Protein 9G59 (pdb70)

Organism: Pseudomonas aeruginosa (strain ATCC 15692 / DSM 22644 / CIP 104116 / JCM 14847 / LMG 12228 / 1C / PRS 101 / PAO1) (NCBI:txid208964)

Foldseek 3Di:
DFAEAEQKAWKAFVQQRDIWIEGEDAPFAAKAAAWPPWDWDDDPRFIKIKTFHQEPPTDPDIGMFTFDVVVFTWGFTWMFGQADIDTGIYTYHHPHVPPTRIYQYDNNCVVNRYDYDHVHHHPSPYGPD/DAFAEAAQKAWKAFVLVGDIFIEGEAALAAAKAAAWPPWDWDDDPNFIKIKTAGQEPPGDRDIDMAGFDAFWDPVSHPDDGGRATWHQTWMFTQADTDTGIYGHHHPHVPPTRIYHYPNNCVVNRYDYDHVDHHPRPHGDD

Sequence (270 aa):
EPNLYGRYEWVSLPELDRTLQAKMDTGAYTSSLSAKDIELFQRDGEEWVRFRLATKEADGSVFEHKLARSERPVIDLQVCLGGAMKTIEVNLTDRSAFNYPFLMGTKGLRKFHVAVDPSERFVADKPTCAEPNLYGRYEWVSLPELDRTLQAKMDTGAYTSSLSAKDIELFQRDGEEWVRFRLATKEADGSVFEHKLARIGKIDEDEDRLSERPVIDLQVCCLGGAMKTIEVNLTDRSAFNYPFLMGTKGLRKFHVAVDPSERFVADKPTCC

Radius of gyration: 20.57 Å; Cα contacts (8 Å, |Δi|>4): 740; chains: 2; bounding box: 36×52×66 Å

Structure (mmCIF, N/CA/C/O backbone):
data_9G59
#
_entry.id   9G59
#
_cell.length_a   71.141
_cell.length_b   71.141
_cell.length_c   146.939
_cell.angle_alpha   90.000
_cell.angle_beta   90.000
_cell.angle_gamma   120.000
#
_symmetry.space_group_name_H-M   'P 32 2 1'
#
loop_
_entity.id
_entity.type
_entity.pdbx_description
1 polymer 'Putative ATP-dependent zinc protease domain-containing protein'
2 water water
#
loop_
_atom_site.group_PDB
_atom_site.id
_atom_site.type_symbol
_atom_site.label_atom_id
_atom_site.label_alt_id
_atom_site.label_comp_id
_atom_site.label_asym_id
_atom_site.label_entity_id
_atom_site.label_seq_id
_atom_site.pdbx_PDB_ins_code
_atom_site.Cartn_x
_atom_site.Cartn_y
_atom_site.Cartn_z
_atom_site.occupancy
_atom_site.B_iso_or_equiv
_atom_site.auth_seq_id
_atom_site.auth_comp_id
_atom_site.auth_asym_id
_atom_site.auth_atom_id
_atom_site.pdbx_PDB_model_num
ATOM 1 N N . GLU A 1 2 ? -8.71908 38.39902 37.88661 1.000 113.09744 69 GLU A N 1
ATOM 2 C CA . GLU A 1 2 ? -8.81288 38.31305 39.34262 1.000 109.49988 69 GLU A CA 1
ATOM 3 C C . GLU A 1 2 ? -7.45528 38.37974 40.07486 1.000 109.43528 69 GLU A C 1
ATOM 4 O O . GLU A 1 2 ? -7.30715 39.18409 40.99386 1.000 111.78525 69 GLU A O 1
ATOM 10 N N . PRO A 1 3 ? -6.46993 37.56383 39.69518 1.000 96.76799 70 PRO A N 1
ATOM 11 C CA . PRO A 1 3 ? -5.18517 37.60398 40.40077 1.000 92.67305 70 PRO A CA 1
ATOM 12 C C . PRO A 1 3 ? -4.31343 38.76445 39.94072 1.000 88.95655 70 PRO A C 1
ATOM 13 O O . PRO A 1 3 ? -4.44979 39.28785 38.83433 1.000 95.42511 70 PRO A O 1
ATOM 17 N N . ASN A 1 4 ? -3.39908 39.16143 40.82317 1.000 91.38484 71 ASN A N 1
ATOM 18 C CA . ASN A 1 4 ? -2.42468 40.19581 40.49613 1.000 84.91483 71 ASN A CA 1
ATOM 19 C C . ASN A 1 4 ? -1.29394 39.57706 39.68152 1.000 80.21571 71 ASN A C 1
ATOM 20 O O . ASN A 1 4 ? -0.56602 38.71216 40.17756 1.000 85.62720 71 ASN A O 1
ATOM 25 N N . LEU A 1 5 ? -1.15552 40.00590 38.43085 1.000 87.21217 72 LEU A N 1
ATOM 26 C CA . LEU A 1 5 ? -0.16242 39.44405 37.52221 1.000 90.89039 72 LEU A CA 1
ATOM 27 C C . LEU A 1 5 ? 1.17355 40.13798 37.76067 1.000 86.86961 72 LEU A C 1
ATOM 28 O O . LEU A 1 5 ? 1.37539 41.27667 37.32715 1.000 85.05256 72 LEU A O 1
ATOM 33 N N . TYR A 1 6 ? 2.08767 39.45536 38.44072 1.000 77.94097 73 TYR A N 1
ATOM 34 C CA . TYR A 1 6 ? 3.40122 40.00587 38.74120 1.000 82.68338 73 TYR A CA 1
ATOM 35 C C . TYR A 1 6 ? 4.48638 39.23150 38.00366 1.000 84.08300 73 TYR A C 1
ATOM 36 O O . TYR A 1 6 ? 4.23262 38.21761 37.34773 1.000 84.84952 73 TYR A O 1
ATOM 45 N N . GLY A 1 7 ? 5.71502 39.73175 38.12590 1.000 82.22016 74 GLY A N 1
ATOM 46 C CA . GLY A 1 7 ? 6.84727 39.19193 37.40622 1.000 75.29538 74 GLY A CA 1
ATOM 47 C C . GLY A 1 7 ? 7.59189 38.13250 38.19389 1.000 75.42281 74 GLY A C 1
ATOM 48 O O . GLY A 1 7 ? 7.17766 37.69627 39.26956 1.000 73.79901 74 GLY A O 1
ATOM 49 N N . ARG A 1 8 ? 8.72596 37.71270 37.63227 1.000 74.03794 75 ARG A N 1
ATOM 50 C CA . ARG A 1 8 ? 9.50241 36.66369 38.27847 1.000 76.27232 75 ARG A CA 1
ATOM 51 C C . ARG A 1 8 ? 10.22207 37.18139 39.51620 1.000 72.63862 75 ARG A C 1
ATOM 52 O O . ARG A 1 8 ? 10.54431 36.39746 40.41548 1.000 73.05307 75 ARG A O 1
ATOM 60 N N . TYR A 1 9 ? 10.47885 38.48517 39.58255 1.000 76.26095 76 TYR A N 1
ATOM 61 C CA . TYR A 1 9 ? 11.11176 39.11018 40.73398 1.000 74.10690 76 TYR A CA 1
ATOM 62 C C . TYR A 1 9 ? 10.35314 40.37766 41.09551 1.000 77.15727 76 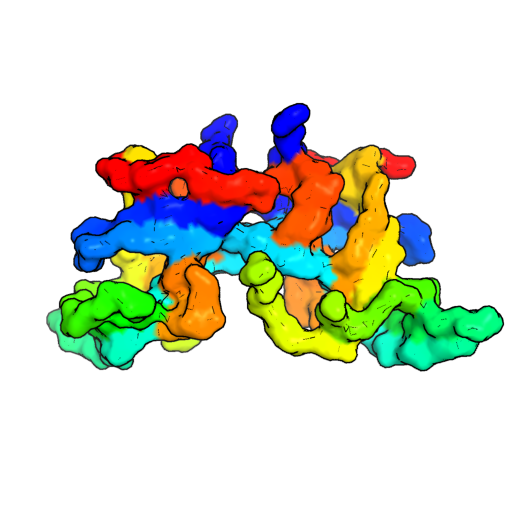TYR A C 1
ATOM 63 O O . TYR A 1 9 ? 9.98574 41.16120 40.21531 1.000 81.57837 76 TYR A O 1
ATOM 72 N N . GLU A 1 10 ? 10.12798 40.58118 42.39207 1.000 73.36891 77 GLU A N 1
ATOM 73 C CA . GLU A 1 10 ? 9.38826 41.74477 42.86560 1.000 78.52067 77 GLU A CA 1
ATOM 74 C C . GLU A 1 10 ? 10.02136 42.28861 44.13734 1.000 74.18069 77 GLU A C 1
ATOM 75 O O . GLU A 1 10 ? 10.67552 41.56722 44.88994 1.000 69.54040 77 GLU A O 1
ATOM 81 N N . TRP A 1 11 ? 9.80490 43.57664 44.37997 1.000 68.06956 78 TRP A N 1
ATOM 82 C CA . TRP A 1 11 ? 10.24227 44.18467 45.62627 1.000 73.74244 78 TRP A CA 1
ATOM 83 C C . TRP A 1 11 ? 9.27575 43.83714 46.74970 1.000 75.70328 78 TRP A C 1
ATOM 84 O O . TRP A 1 11 ? 8.05580 43.83969 46.56305 1.000 75.39669 78 TRP A O 1
ATOM 95 N N . VAL A 1 12 ? 9.82793 43.53139 47.92079 1.000 69.90870 79 VAL A N 1
ATOM 96 C CA . VAL A 1 12 ? 9.03729 43.33368 49.12596 1.000 66.74050 79 VAL A C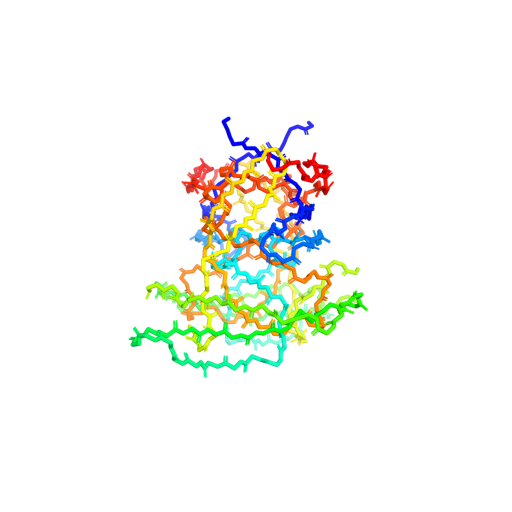A 1
ATOM 97 C C . VAL A 1 12 ? 9.59859 44.22323 50.22515 1.000 79.54101 79 VAL A C 1
ATOM 98 O O . VAL A 1 12 ? 10.78727 44.56131 50.23353 1.000 72.21901 79 VAL A O 1
ATOM 102 N N . SER A 1 13 ? 8.72612 44.61969 51.14792 1.000 68.91123 80 SER A N 1
ATOM 103 C CA . SER A 1 13 ? 9.11779 45.35143 52.34197 1.000 71.67644 80 SER A CA 1
ATOM 104 C C . SER A 1 13 ? 8.77294 44.52204 53.56835 1.000 74.88687 80 SER A C 1
ATOM 105 O O . SER A 1 13 ? 7.77151 43.79921 53.57976 1.000 74.41636 80 SER A O 1
ATOM 108 N N . LEU A 1 14 ? 9.61131 44.62679 54.59875 1.000 64.34600 81 LEU A N 1
ATOM 109 C CA . LEU A 1 14 ? 9.43288 43.90145 55.85401 1.000 68.85129 81 LEU A CA 1
ATOM 110 C C . LEU A 1 14 ? 9.37658 44.93029 56.97334 1.000 70.77794 81 LEU A C 1
ATOM 111 O O . LEU A 1 14 ? 10.42185 45.37013 57.47885 1.000 74.72854 81 LEU A O 1
ATOM 116 N N . PRO A 1 15 ? 8.17915 45.35334 57.38387 1.000 78.45334 82 PRO A N 1
ATOM 117 C CA . PRO A 1 15 ? 8.09134 46.41707 58.39754 1.000 70.67676 82 PRO A CA 1
ATOM 118 C C . PRO A 1 15 ? 8.65194 46.01694 59.74953 1.000 74.48541 82 PRO A C 1
ATOM 119 O O . PRO A 1 15 ? 9.06763 46.89381 60.51675 1.000 78.22657 82 PRO A O 1
ATOM 123 N N . GLU A 1 16 ? 8.68090 44.72117 60.06925 1.000 75.49388 83 GLU A N 1
ATOM 124 C CA . GLU A 1 16 ? 9.28835 44.28390 61.32084 1.000 71.03183 83 GLU A CA 1
ATOM 125 C C . GLU A 1 16 ? 10.80958 44.27769 61.25072 1.000 67.76039 83 GLU A C 1
ATOM 126 O O . GLU A 1 16 ? 11.46765 44.16596 62.29145 1.000 68.48372 83 GLU A O 1
ATOM 132 N N . LEU A 1 17 ? 11.38220 44.38196 60.05274 1.000 62.19450 84 LEU A N 1
ATOM 133 C CA . LEU A 1 17 ? 12.82673 44.40584 59.88591 1.000 70.61270 84 LEU A CA 1
ATOM 134 C C . LEU A 1 17 ? 13.33898 45.72022 59.32037 1.000 71.26577 84 LEU A C 1
ATOM 135 O O . LEU A 1 17 ? 14.55822 45.92843 59.29770 1.000 65.87852 84 LEU A O 1
ATOM 140 N N . ASP A 1 18 ? 12.44506 46.60689 58.87632 1.000 67.42399 85 ASP A N 1
ATOM 141 C CA . ASP A 1 18 ? 12.81821 47.88937 58.28072 1.000 65.75235 85 ASP A CA 1
ATOM 142 C C . ASP A 1 18 ? 13.75149 47.68242 57.08925 1.000 70.43712 85 ASP A C 1
ATOM 143 O O . ASP A 1 18 ? 14.80704 48.30893 56.97753 1.000 76.31533 85 ASP A O 1
ATOM 148 N N . ARG A 1 19 ? 13.34918 46.78717 56.18876 1.000 65.68485 86 ARG A N 1
ATOM 149 C CA . ARG A 1 19 ? 14.17092 46.42487 55.04541 1.000 67.43933 86 ARG A CA 1
ATOM 150 C C . ARG A 1 19 ? 13.31194 46.24306 53.80620 1.000 67.60431 86 ARG A C 1
ATOM 151 O O . ARG A 1 19 ? 12.22945 45.65135 53.86336 1.000 66.42181 86 ARG A O 1
ATOM 159 N N . THR A 1 20 ? 13.81532 46.74293 52.68456 1.000 66.87877 87 THR A N 1
ATOM 160 C CA . THR A 1 20 ? 13.23838 46.49265 51.37307 1.000 69.01437 87 THR A CA 1
ATOM 161 C C . THR A 1 20 ? 14.19342 45.58374 50.61314 1.000 73.78007 87 THR A C 1
ATOM 162 O O . THR A 1 20 ? 15.36985 45.92127 50.44083 1.000 77.45732 87 THR A O 1
ATOM 166 N N . LEU A 1 21 ? 13.69313 44.43081 50.17614 1.000 70.25268 88 LEU A N 1
ATOM 167 C CA . LEU A 1 21 ? 14.51645 43.42956 49.51744 1.000 70.73812 88 LEU A CA 1
ATOM 168 C C . LEU A 1 21 ? 13.89419 43.03138 48.18904 1.000 70.96100 88 LEU A C 1
ATOM 169 O O . LEU A 1 21 ? 12.72912 43.32460 47.90635 1.000 74.44248 88 LEU A O 1
ATOM 174 N N . GLN A 1 22 ? 14.69955 42.35948 47.37086 1.000 66.78851 89 GLN A N 1
ATOM 175 C CA . GLN A 1 22 ? 14.22206 41.74875 46.14143 1.000 70.16976 89 GLN A CA 1
ATOM 176 C C . GLN A 1 22 ? 13.85657 40.29900 46.41663 1.000 68.85270 89 GLN A C 1
ATOM 177 O O . GLN A 1 22 ? 14.57374 39.58968 47.12824 1.000 63.82666 89 GLN A O 1
ATOM 183 N N . ALA A 1 23 ? 12.73994 39.85970 45.84571 1.000 69.88312 90 ALA A N 1
ATOM 184 C CA . ALA A 1 23 ? 12.20954 38.53012 46.08834 1.000 72.73490 90 ALA A CA 1
ATOM 185 C C . ALA A 1 23 ? 11.98480 37.82859 44.76021 1.000 69.43115 90 ALA A C 1
ATOM 186 O O . ALA A 1 23 ? 11.57567 38.45489 43.77692 1.000 68.18943 90 ALA A O 1
ATOM 188 N N . LYS A 1 24 ? 12.26741 36.53005 44.73867 1.000 67.22028 91 LYS A N 1
ATOM 189 C CA . LYS A 1 24 ? 12.00749 35.69416 43.57644 1.000 72.09619 91 LYS A CA 1
ATOM 190 C C . LYS A 1 24 ? 10.66645 34.99830 43.76897 1.000 64.72470 91 LYS A C 1
ATOM 191 O O . LYS A 1 24 ? 10.44524 34.34212 44.79124 1.000 66.02193 91 LYS A O 1
ATOM 197 N N . MET A 1 25 ? 9.77157 35.15187 42.79632 1.000 71.80297 92 MET A N 1
ATOM 198 C CA . MET A 1 25 ? 8.43623 34.56963 42.88109 1.000 71.68717 92 MET A CA 1
ATOM 199 C C . MET A 1 25 ? 8.50880 33.13313 42.38172 1.000 74.95602 92 MET A C 1
ATOM 200 O O . MET A 1 25 ? 8.64927 32.89301 41.17826 1.000 71.93216 92 MET A O 1
ATOM 205 N N . ASP A 1 26 ? 8.40917 32.17845 43.30515 1.000 68.87120 93 ASP A N 1
ATOM 206 C CA . ASP A 1 26 ? 8.75895 30.78307 43.05320 1.000 64.03955 93 ASP A CA 1
ATOM 207 C C . ASP A 1 26 ? 7.52011 29.91162 43.24016 1.000 65.47107 93 ASP A C 1
ATOM 208 O O . ASP A 1 26 ? 7.19957 29.50909 44.36196 1.000 67.46203 93 ASP A O 1
ATOM 213 N N . THR A 1 27 ? 6.83992 29.59472 42.13515 1.000 60.71045 94 THR A N 1
ATOM 214 C CA . THR A 1 27 ? 5.70655 28.67893 42.19940 1.000 65.25178 94 THR A CA 1
ATOM 215 C C . THR A 1 27 ? 6.11543 27.24309 42.50464 1.000 68.15553 94 THR A C 1
ATOM 216 O O . THR A 1 27 ? 5.24368 26.42563 42.81744 1.000 73.55817 94 THR A O 1
ATOM 220 N N . GLY A 1 28 ? 7.40331 26.91460 42.42295 1.000 68.38979 95 GLY A N 1
ATOM 221 C CA . GLY A 1 28 ? 7.85188 25.56239 42.69113 1.000 63.60363 95 GLY A CA 1
ATOM 222 C C . GLY A 1 28 ? 8.00854 25.28864 44.17068 1.000 66.18012 95 GLY A C 1
ATOM 223 O O . GLY A 1 28 ? 7.74537 24.17919 44.64383 1.000 67.52035 95 GLY A O 1
ATOM 224 N N . ALA A 1 29 ? 8.44610 26.30297 44.90834 1.000 70.56445 96 ALA A N 1
ATOM 225 C CA . ALA A 1 29 ? 8.52196 26.23079 46.35539 1.000 59.99191 96 ALA A CA 1
ATOM 226 C C . ALA A 1 29 ? 7.13669 26.40441 46.97033 1.000 67.29828 96 ALA A C 1
ATOM 227 O O . ALA A 1 29 ? 6.23122 26.99755 46.37682 1.000 68.44862 96 ALA A O 1
ATOM 229 N N . TYR A 1 30 ? 6.97966 25.87628 48.18335 1.000 69.53905 97 TYR A N 1
ATOM 230 C CA . TYR A 1 30 ? 5.73639 26.00886 48.93457 1.000 66.75088 97 TYR A CA 1
ATOM 231 C C . TYR A 1 30 ? 5.85821 27.06190 50.03182 1.000 72.27342 97 TYR A C 1
ATOM 232 O O . TYR A 1 30 ? 5.10733 28.04157 50.04973 1.000 75.57715 97 TYR A O 1
ATOM 241 N N . THR A 1 31 ? 6.79636 26.87759 50.95218 1.000 73.93735 98 THR A N 1
ATOM 242 C CA . THR A 1 31 ? 7.02746 27.86987 51.98762 1.000 70.71879 98 THR A CA 1
ATOM 243 C C . THR A 1 31 ? 7.91513 28.97986 51.44411 1.000 64.64055 98 THR A C 1
ATOM 244 O O . THR A 1 31 ? 8.63704 28.80169 50.45968 1.000 70.57345 98 THR A O 1
ATOM 248 N N . SER A 1 32 ? 7.84157 30.14003 52.07845 1.000 65.46329 99 SER A N 1
ATOM 249 C CA . SER A 1 32 ? 8.73065 31.22819 51.71676 1.000 61.65526 99 SER A CA 1
ATOM 250 C C . SER A 1 32 ? 9.98330 31.18021 52.58590 1.000 64.61346 99 SER A C 1
ATOM 251 O O . SER A 1 32 ? 10.05021 30.45786 53.58406 1.000 62.58413 99 SER A O 1
ATOM 254 N N . SER A 1 33 ? 10.98942 31.95957 52.19782 1.000 57.44637 100 SER A N 1
ATOM 255 C CA . SER A 1 33 ? 12.26977 31.88956 52.88515 1.000 68.99241 100 SER A CA 1
ATOM 256 C C . SER A 1 33 ? 12.93433 33.25721 52.93763 1.000 56.47317 100 SER A C 1
ATOM 257 O O . SER A 1 33 ? 12.81419 34.06294 52.01259 1.000 65.24730 100 SER A O 1
ATOM 260 N N . LEU A 1 34 ? 13.65116 33.49862 54.03601 1.000 65.37101 101 LEU A N 1
ATOM 261 C CA . LEU A 1 34 ? 14.37926 34.74148 54.26129 1.000 62.00456 101 LEU A CA 1
ATOM 262 C C . LEU A 1 34 ? 15.83583 34.43089 54.58021 1.000 67.31378 101 LEU A C 1
ATOM 263 O O . LEU A 1 34 ? 16.13068 33.53815 55.39020 1.000 62.63617 101 LEU A O 1
ATOM 268 N N . SER A 1 35 ? 16.73567 35.17806 53.93877 1.000 59.52691 102 SER A N 1
ATOM 269 C CA . SER A 1 35 ? 18.17286 35.03922 54.14499 1.000 58.10303 102 SER A CA 1
ATOM 270 C C . SER A 1 35 ? 18.52478 35.49022 55.55578 1.000 66.51674 102 SER A C 1
ATOM 271 O O . SER A 1 35 ? 18.35924 36.66630 55.89923 1.000 65.37749 102 SER A O 1
ATOM 274 N N . ALA A 1 36 ? 19.00857 34.55845 56.37619 1.000 58.52948 103 ALA A N 1
ATOM 275 C CA . ALA A 1 36 ? 19.29862 34.83991 57.77212 1.000 60.25180 103 ALA A CA 1
ATOM 276 C C . ALA A 1 36 ? 20.56259 34.10805 58.19855 1.000 58.20004 103 ALA A C 1
ATOM 277 O O . ALA A 1 36 ? 20.90151 33.04920 57.66344 1.000 63.84060 103 ALA A O 1
ATOM 279 N N . LYS A 1 37 ? 21.25710 34.69644 59.17042 1.000 57.82461 104 LYS A N 1
ATOM 280 C CA . LYS A 1 37 ? 22.43969 34.11096 59.78372 1.000 63.22074 104 LYS A CA 1
ATOM 281 C C . LYS A 1 37 ? 22.36309 34.36228 61.28326 1.000 60.43111 104 LYS A C 1
ATOM 282 O O . LYS A 1 37 ? 21.46264 35.05305 61.76920 1.000 61.95686 104 LYS A O 1
ATOM 288 N N . ASP A 1 38 ? 23.32197 33.79754 62.02136 1.000 57.64319 105 ASP A N 1
ATOM 289 C CA . ASP A 1 38 ? 23.35803 33.92433 63.48217 1.000 53.30169 105 ASP A CA 1
ATOM 290 C C . ASP A 1 38 ? 22.03123 33.49111 64.10333 1.000 58.11640 105 ASP A C 1
ATOM 291 O O . ASP A 1 38 ? 21.54274 34.08739 65.06588 1.000 61.49739 105 ASP A O 1
ATOM 296 N N . ILE A 1 39 ? 21.44140 32.43937 63.53786 1.000 59.60463 106 ILE A N 1
ATOM 297 C CA . ILE A 1 39 ? 20.13574 31.95930 63.97515 1.000 58.53666 106 ILE A CA 1
ATOM 298 C C . ILE A 1 39 ? 20.28558 31.26217 65.31900 1.000 62.74827 106 ILE A C 1
ATOM 299 O O . ILE A 1 39 ? 21.06133 30.30853 65.45596 1.000 57.85995 106 ILE A O 1
ATOM 304 N N . GLU A 1 40 ? 19.53439 31.72934 66.31590 1.000 60.95735 107 GLU A N 1
ATOM 305 C CA . GLU A 1 40 ? 19.58857 31.15850 67.65770 1.000 56.80901 107 GLU A CA 1
ATOM 306 C C . GLU A 1 40 ? 18.17431 30.99716 68.19445 1.000 64.34925 107 GLU A C 1
ATOM 307 O O . GLU A 1 40 ? 17.43122 31.97962 68.30468 1.000 67.82959 107 GLU A O 1
ATOM 313 N N . LEU A 1 41 ? 17.80591 29.76122 68.52286 1.000 67.49045 108 LEU A N 1
ATOM 314 C CA . LEU A 1 41 ? 16.52375 29.48806 69.15558 1.000 59.97331 108 LEU A CA 1
ATOM 315 C C . LEU A 1 41 ? 16.63661 29.69619 70.65759 1.000 66.58485 108 LEU A C 1
ATOM 316 O O . LEU A 1 41 ? 17.60047 29.25356 71.28745 1.000 69.60222 108 LEU A O 1
ATOM 321 N N . PHE A 1 42 ? 15.64939 30.37586 71.23493 1.000 65.21396 109 PHE A N 1
ATOM 322 C CA . PHE A 1 42 ? 15.63327 30.60364 72.67061 1.000 62.67152 109 PHE A CA 1
ATOM 323 C C . PHE A 1 42 ? 14.19272 30.53857 73.15929 1.000 71.95907 109 PHE A C 1
ATOM 324 O O . PHE A 1 42 ? 13.25283 30.39499 72.37461 1.000 72.11392 109 PHE A O 1
ATOM 332 N N . GLN A 1 43 ? 14.01606 30.62563 74.47055 1.000 69.63597 110 GLN A N 1
ATOM 333 C CA . GLN A 1 43 ? 12.69308 30.53845 75.06323 1.000 77.40779 110 GLN A CA 1
ATOM 334 C C . GLN A 1 43 ? 12.40071 31.79628 75.86330 1.000 73.57646 110 GLN A C 1
ATOM 335 O O . GLN A 1 43 ? 13.28883 32.35527 76.51454 1.000 69.43513 110 GLN A O 1
ATOM 341 N N . ARG A 1 44 ? 11.14827 32.23871 75.79533 1.000 68.46945 111 ARG A N 1
ATOM 342 C CA . ARG A 1 44 ? 10.69151 33.42053 76.51628 1.000 76.73101 111 ARG A CA 1
ATOM 343 C C . ARG A 1 44 ? 9.26877 33.17505 76.98412 1.000 72.91992 111 ARG A C 1
ATOM 344 O O . ARG A 1 44 ? 8.39751 32.86499 76.16662 1.000 79.41798 111 ARG A O 1
ATOM 352 N N . ASP A 1 45 ? 9.04149 33.31712 78.29225 1.000 87.64311 112 ASP A N 1
ATOM 353 C CA . ASP A 1 45 ? 7.71834 33.13817 78.89438 1.000 83.83424 112 ASP A CA 1
ATOM 354 C C . ASP A 1 45 ? 7.09049 31.81397 78.46650 1.000 84.50564 112 ASP A C 1
ATOM 355 O O . ASP A 1 45 ? 5.90511 31.74008 78.13717 1.000 90.85790 112 ASP A O 1
ATOM 360 N N . GLY A 1 46 ? 7.90317 30.75836 78.45628 1.000 85.65626 113 GLY A N 1
ATOM 361 C CA . GLY A 1 46 ? 7.42719 29.43604 78.10331 1.000 73.33629 113 GLY A CA 1
ATOM 362 C C . GLY A 1 46 ? 7.14258 29.21051 76.63595 1.000 84.83442 113 GLY A C 1
ATOM 363 O O 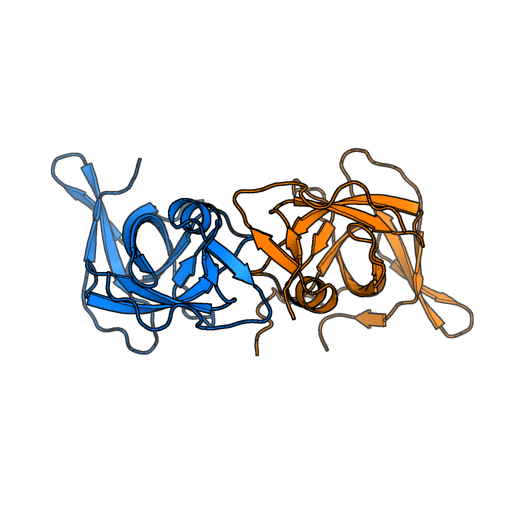. GLY A 1 46 ? 6.56640 28.17660 76.28700 1.000 94.29947 113 GLY A O 1
ATOM 364 N N . GLU A 1 47 ? 7.52847 30.13541 75.76180 1.000 84.11081 114 GLU A N 1
ATOM 365 C CA . GLU A 1 47 ? 7.28017 30.01647 74.33368 1.000 80.10849 114 GLU A CA 1
ATOM 366 C C . GLU A 1 47 ? 8.60027 29.96851 73.57721 1.000 78.70134 114 GLU A C 1
ATOM 367 O O . GLU A 1 47 ? 9.62955 30.46303 74.04990 1.000 78.87098 114 GLU A O 1
ATOM 373 N N . GLU A 1 48 ? 8.55523 29.36970 72.39246 1.000 74.03147 115 GLU A N 1
ATOM 374 C CA . GLU A 1 48 ? 9.73104 29.21522 71.54987 1.000 74.23595 115 GLU A CA 1
ATOM 375 C C . GLU A 1 48 ? 9.87421 30.43345 70.64807 1.000 75.47256 115 GLU A C 1
ATOM 376 O O . GLU A 1 48 ? 8.97826 30.73161 69.85116 1.000 73.97521 115 GLU A O 1
ATOM 382 N N . TRP A 1 49 ? 10.99603 31.13217 70.77680 1.000 75.76779 116 TRP A N 1
ATOM 383 C CA . TRP A 1 49 ? 11.35669 32.26413 69.94607 1.000 67.67311 116 TRP A CA 1
ATOM 384 C C . TRP A 1 49 ? 12.65088 31.94790 69.20933 1.000 70.15959 116 TRP A C 1
ATOM 385 O O . TRP A 1 49 ? 13.35794 30.98499 69.52192 1.000 71.95638 116 TRP A O 1
ATOM 396 N N . VAL A 1 50 ? 12.97074 32.79584 68.23960 1.000 66.21812 117 VAL A N 1
ATOM 397 C CA . VAL A 1 50 ? 14.23116 32.72574 67.51615 1.000 66.57152 117 VAL A CA 1
ATOM 398 C C . VAL A 1 50 ? 14.71694 34.14724 67.27999 1.000 67.28615 117 VAL A C 1
ATOM 399 O O . VAL A 1 50 ? 13.91694 35.05790 67.03663 1.000 70.20385 117 VAL A O 1
ATOM 403 N N . ARG A 1 51 ? 16.02746 34.34411 67.37546 1.000 64.50233 118 ARG A N 1
ATOM 404 C CA . ARG A 1 51 ? 16.64303 35.60724 67.00701 1.000 60.16864 118 ARG A CA 1
ATOM 405 C C . ARG A 1 51 ? 17.62765 35.37466 65.87190 1.000 58.96542 118 ARG A C 1
ATOM 406 O O . ARG A 1 51 ? 18.20140 34.28642 65.73114 1.000 65.15611 118 ARG A O 1
ATOM 414 N N . PHE A 1 52 ? 17.80516 36.40714 65.05312 1.000 62.50943 119 PHE A N 1
ATOM 415 C CA . PHE A 1 52 ? 18.62473 36.25850 63.85985 1.000 59.44063 119 PHE A CA 1
ATOM 416 C C . PHE A 1 52 ? 18.99807 37.62531 63.30907 1.000 55.12454 119 PHE A C 1
ATOM 417 O O . PHE A 1 52 ? 18.38822 38.64326 63.64349 1.000 66.58389 119 PHE A O 1
ATOM 425 N N . ARG A 1 53 ? 20.01576 37.62290 62.45520 1.000 59.74815 120 ARG A N 1
ATOM 426 C CA . ARG A 1 53 ? 20.40293 38.76037 61.63632 1.000 60.39042 120 ARG A CA 1
ATOM 427 C C . ARG A 1 53 ? 20.10632 38.44901 60.17586 1.000 62.94683 120 ARG A C 1
ATOM 428 O O . ARG A 1 53 ? 19.92013 37.29325 59.78782 1.000 64.32282 120 ARG A O 1
ATOM 436 N N . LEU A 1 54 ? 20.07172 39.49666 59.35990 1.000 65.24643 121 LEU A N 1
ATOM 437 C CA . LEU A 1 54 ? 19.89646 39.32235 57.92615 1.000 66.00618 121 LEU A CA 1
ATOM 438 C C . LEU A 1 54 ? 21.21844 38.95735 57.26789 1.000 69.46069 121 LEU A C 1
ATOM 439 O O . LEU A 1 54 ? 22.27976 39.45642 57.65092 1.000 67.08529 121 LEU A O 1
ATOM 444 N N . ALA A 1 55 ? 21.14857 38.08152 56.27161 1.000 68.46348 122 ALA A N 1
ATOM 445 C CA . ALA A 1 55 ? 22.32060 37.66543 55.51206 1.000 69.69886 122 ALA A CA 1
ATOM 446 C C . ALA A 1 55 ? 22.19806 38.18511 54.08277 1.000 66.30709 122 ALA A C 1
ATOM 447 O O . ALA A 1 55 ? 21.95009 37.43401 53.13906 1.000 72.87120 122 ALA A O 1
ATOM 449 N N . THR A 1 56 ? 22.36368 39.49591 53.93381 1.000 72.40903 123 THR A N 1
ATOM 450 C CA . THR A 1 56 ? 22.34891 40.15625 52.63811 1.000 78.43264 123 THR A CA 1
ATOM 451 C C . THR A 1 56 ? 23.66661 40.88982 52.42256 1.000 84.89277 123 THR A C 1
ATOM 452 O O . THR A 1 56 ? 24.48270 41.03722 53.33612 1.000 77.62440 123 THR A O 1
ATOM 456 N N . LYS A 1 57 ? 23.86458 41.35484 51.18648 1.000 89.74356 124 LYS A N 1
ATOM 457 C CA . LYS A 1 57 ? 25.09966 42.05242 50.84561 1.000 91.00395 124 LYS A CA 1
ATOM 458 C C . LYS A 1 57 ? 25.20402 43.39906 51.55149 1.000 101.29108 124 LYS A C 1
ATOM 459 O O . LYS A 1 57 ? 26.31078 43.83812 51.88171 1.000 106.15156 124 LYS A O 1
ATOM 461 N N . GLU A 1 58 ? 24.07634 44.06708 51.79237 1.000 108.77093 125 GLU A N 1
ATOM 462 C CA . GLU A 1 58 ? 24.06112 45.36425 52.45652 1.000 108.41899 125 GLU A CA 1
ATOM 463 C C . GLU A 1 58 ? 23.50675 45.26889 53.87529 1.000 112.01062 125 GLU A C 1
ATOM 464 O O . GLU A 1 58 ? 22.98796 46.25009 54.41302 1.000 118.83439 125 GLU A O 1
ATOM 470 N N . ALA A 1 59 ? 23.62261 44.09772 54.49655 1.000 106.94240 126 ALA A N 1
ATOM 471 C CA . ALA A 1 59 ? 23.04893 43.88904 55.81591 1.000 107.30168 126 ALA A CA 1
ATOM 472 C C . ALA A 1 59 ? 23.84784 44.63755 56.88135 1.000 104.24211 126 ALA A C 1
ATOM 473 O O . ALA A 1 59 ? 24.95172 45.13852 56.64616 1.000 103.04783 126 ALA A O 1
ATOM 475 N N . ASP A 1 60 ? 23.26349 44.71213 58.07401 1.000 92.42985 127 ASP A N 1
ATOM 476 C CA . ASP A 1 60 ? 23.95274 45.27986 59.22323 1.000 92.44929 127 ASP A CA 1
ATOM 477 C C . ASP A 1 60 ? 23.87540 44.30023 60.38519 1.000 78.71106 127 ASP A C 1
ATOM 478 O O . ASP A 1 60 ? 23.45477 43.15245 60.20662 1.000 72.54985 127 ASP A O 1
ATOM 483 N N . GLY A 1 61 ? 24.27217 44.74062 61.57386 1.000 69.74615 128 GLY A N 1
ATOM 484 C CA . GLY A 1 61 ? 24.28240 43.86541 62.72580 1.000 68.03226 128 GLY A CA 1
ATOM 485 C C . GLY A 1 61 ? 22.98366 43.85196 63.50119 1.000 73.71015 128 GLY A C 1
ATOM 486 O O . GLY A 1 61 ? 22.96016 43.40957 64.65142 1.000 76.97128 128 GLY A O 1
ATOM 487 N N . SER A 1 62 ? 21.89819 44.32992 62.89756 1.000 65.71819 129 SER A N 1
ATOM 488 C CA . SER A 1 62 ? 20.62786 44.38364 63.60668 1.000 65.11742 129 SER A CA 1
ATOM 489 C C . SER A 1 62 ? 20.10885 42.97761 63.87570 1.000 63.15913 129 SER A C 1
ATOM 490 O O . SER A 1 62 ? 20.15304 42.10969 62.99970 1.000 64.31186 129 SER A O 1
ATOM 493 N N . VAL A 1 63 ? 19.63449 42.75364 65.10048 1.000 58.96019 130 VAL A N 1
ATOM 494 C CA . VAL A 1 63 ? 19.10319 41.46793 65.53784 1.000 57.17002 130 VAL A CA 1
ATOM 495 C C . VAL A 1 63 ? 17.59458 41.59726 65.66072 1.000 66.29265 130 VAL A C 1
ATOM 496 O O . VAL A 1 63 ? 17.09117 42.57252 66.23260 1.000 61.29709 130 VAL A O 1
ATOM 500 N N . PHE A 1 64 ? 16.87818 40.61143 65.13652 1.000 64.88220 131 PHE A N 1
ATOM 501 C CA . PHE A 1 64 ? 15.42846 40.56960 65.19993 1.000 55.61386 131 PHE A CA 1
ATOM 502 C C . PHE A 1 64 ? 15.00392 39.31351 65.94411 1.000 61.44783 131 PHE A C 1
ATOM 503 O O . PHE A 1 64 ? 15.65919 38.26731 65.84362 1.000 63.23177 131 PHE A O 1
ATOM 511 N N . GLU A 1 65 ? 13.91509 39.42951 66.70103 1.000 60.57392 132 GLU A N 1
ATOM 512 C CA . GLU A 1 65 ? 13.38960 38.34411 67.51703 1.000 63.59070 132 GLU A CA 1
ATOM 513 C C . GLU A 1 65 ? 11.93951 38.09013 67.13702 1.000 70.14214 132 GLU A C 1
ATOM 514 O O . GLU A 1 65 ? 11.14262 39.03106 67.04346 1.000 70.46497 132 GLU A O 1
ATOM 520 N N . HIS A 1 66 ? 11.60018 36.82163 66.92143 1.000 65.79070 133 HIS A N 1
ATOM 521 C CA . HIS A 1 66 ? 10.25642 36.44594 66.50729 1.000 67.16113 133 HIS A CA 1
ATOM 522 C C . HIS A 1 66 ? 9.87504 35.12211 67.14406 1.000 69.74299 133 HIS A C 1
ATOM 523 O O . HIS A 1 66 ? 10.68562 34.19389 67.19404 1.000 72.64896 133 HIS A O 1
ATOM 530 N N . LYS A 1 67 ? 8.63854 35.04048 67.62457 1.000 64.60592 134 LYS A N 1
ATOM 531 C CA . LYS A 1 67 ? 8.11678 33.77594 68.11829 1.000 69.67400 134 LYS A CA 1
ATOM 532 C C . LYS A 1 67 ? 7.99113 32.78327 66.97090 1.000 60.11639 134 LYS A C 1
ATOM 533 O O . LYS A 1 67 ? 7.65008 33.15251 65.84365 1.000 73.77676 134 LYS A O 1
ATOM 535 N N . LEU A 1 68 ? 8.28431 31.51875 67.25638 1.000 67.28723 135 LEU A N 1
ATOM 536 C CA . LEU A 1 68 ? 8.12107 30.48031 66.24857 1.000 69.43213 135 LEU A CA 1
ATOM 537 C C . LEU A 1 68 ? 6.64546 30.26991 65.94111 1.000 71.21161 135 LEU A C 1
ATOM 538 O O . LEU A 1 68 ? 5.79941 30.27960 66.83936 1.000 73.69309 135 LEU A O 1
ATOM 543 N N . ALA A 1 69 ? 6.34124 30.08149 64.66084 1.000 76.67982 136 ALA A N 1
ATOM 544 C CA . ALA A 1 69 ? 4.98017 29.79311 64.24081 1.000 77.22745 136 ALA A CA 1
ATOM 545 C C . ALA A 1 69 ? 4.60644 28.35060 64.57862 1.000 87.41655 136 ALA A C 1
ATOM 546 O O . ALA A 1 69 ? 5.46420 27.48349 64.76909 1.000 89.35478 136 ALA A O 1
ATOM 548 N N . ARG A 1 70 ? 3.30165 28.10090 64.64594 1.000 98.86830 137 ARG A N 1
ATOM 549 C CA . ARG A 1 70 ? 2.78307 26.78135 64.99422 1.000 101.91706 137 ARG A CA 1
ATOM 550 C C . ARG A 1 70 ? 3.20379 25.72029 63.98050 1.000 105.58918 137 ARG A C 1
ATOM 551 O O . A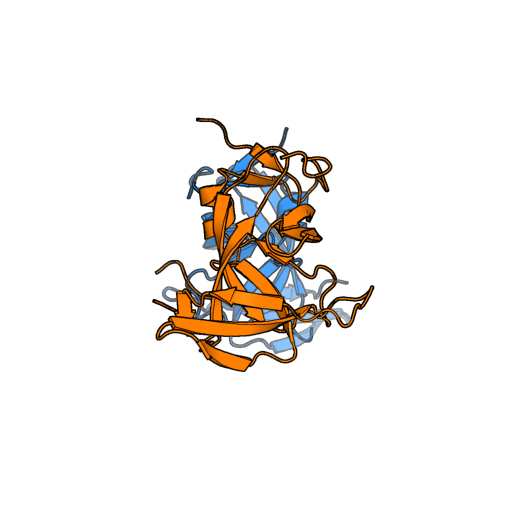RG A 1 70 ? 3.72901 24.66979 64.35140 1.000 110.97721 137 ARG A O 1
ATOM 553 N N . SER A 1 92 ? 11.15197 20.76336 57.10472 1.000 115.47278 159 SER A N 1
ATOM 554 C CA . SER A 1 92 ? 12.59663 20.84336 57.28774 1.000 114.64734 159 SER A CA 1
ATOM 555 C C . SER A 1 92 ? 12.95115 21.14048 58.74037 1.000 107.94043 159 SER A C 1
ATOM 556 O O . SER A 1 92 ? 12.10055 21.06043 59.62834 1.000 104.79183 159 SER A O 1
ATOM 559 N N . GLU A 1 93 ? 14.21721 21.47685 58.97577 1.000 99.69462 160 GLU A N 1
ATOM 560 C CA . GLU A 1 93 ? 14.69142 21.86393 60.29605 1.000 96.00398 160 GLU A CA 1
ATOM 561 C C . GLU A 1 93 ? 14.87604 23.36844 60.43488 1.000 93.76968 160 GLU A C 1
ATOM 562 O O . GLU A 1 93 ? 15.34890 23.82810 61.47929 1.000 96.68471 160 GLU A O 1
ATOM 564 N N . ARG A 1 94 ? 14.51619 24.14220 59.41650 1.000 73.84236 161 ARG A N 1
ATOM 565 C CA . ARG A 1 94 ? 14.65817 25.58660 59.50259 1.000 75.60387 161 ARG A CA 1
ATOM 566 C C . ARG A 1 94 ? 13.57276 26.16980 60.40411 1.000 72.87568 161 ARG A C 1
ATOM 567 O O . ARG A 1 94 ? 12.42361 25.72078 60.36672 1.000 75.72610 161 ARG A O 1
ATOM 575 N N . PRO A 1 95 ? 13.90552 27.15840 61.22739 1.000 75.57246 162 PRO A N 1
ATOM 576 C CA . PRO A 1 95 ? 12.86826 27.85043 62.00116 1.000 66.36135 162 PRO A CA 1
ATOM 577 C C . PRO A 1 95 ? 11.88929 28.56935 61.08160 1.000 70.84078 162 PRO A C 1
ATOM 578 O O . PRO A 1 95 ? 12.27693 29.13672 60.05867 1.000 72.85402 162 PRO A O 1
ATOM 582 N N . VAL A 1 96 ? 10.61010 28.53658 61.45292 1.000 65.61360 163 VAL A N 1
ATOM 583 C CA . VAL A 1 96 ? 9.54468 29.20370 60.71106 1.000 67.28741 163 VAL A CA 1
ATOM 584 C C . VAL A 1 96 ? 8.93469 30.28379 61.59585 1.000 71.38096 163 VAL A C 1
ATOM 585 O O . VAL A 1 96 ? 8.58704 30.02167 62.75290 1.000 67.79773 163 VAL A O 1
ATOM 589 N N . ILE A 1 97 ? 8.78839 31.49089 61.04542 1.000 69.75295 164 ILE A N 1
ATOM 590 C CA . ILE A 1 97 ? 8.19300 32.61269 61.75703 1.000 63.87549 164 ILE A CA 1
ATOM 591 C C . ILE A 1 97 ? 7.05117 33.18108 60.92719 1.000 65.07410 164 ILE A C 1
ATOM 592 O O . ILE A 1 97 ? 6.96253 32.96909 59.71578 1.000 70.07477 164 ILE A O 1
ATOM 597 N N . ASP A 1 98 ? 6.16800 33.91571 61.60251 1.000 68.75528 165 ASP A N 1
ATOM 598 C CA . ASP A 1 98 ? 5.10921 34.67575 60.94253 1.000 63.92633 165 ASP A CA 1
ATOM 599 C C . ASP A 1 98 ? 5.63719 36.07594 60.66553 1.000 64.72941 165 ASP A C 1
ATOM 600 O O . ASP A 1 98 ? 5.86979 36.85235 61.59669 1.000 77.74786 165 ASP A O 1
ATOM 605 N N . LEU A 1 99 ? 5.82609 36.40263 59.39097 1.000 64.60690 166 LEU A N 1
ATOM 606 C CA . LEU A 1 99 ? 6.46860 37.64407 58.99460 1.000 66.91037 166 LEU A CA 1
ATOM 607 C C . LEU A 1 99 ? 5.48969 38.51934 58.22708 1.000 71.92463 166 LEU A C 1
ATOM 608 O O . LEU A 1 99 ? 4.70072 38.02527 57.41136 1.000 74.25837 166 LEU A O 1
ATOM 613 N N . GLN A 1 100 ? 5.53893 39.81888 58.50551 1.000 74.48590 167 GLN A N 1
ATOM 614 C CA . GLN A 1 100 ? 4.74747 40.78750 57.76264 1.000 73.86425 167 GLN A CA 1
ATOM 615 C C . GLN A 1 100 ? 5.48105 41.17656 56.48649 1.000 77.55625 167 GLN A C 1
ATOM 616 O O . GLN A 1 100 ? 6.65464 41.56201 56.52449 1.000 72.43651 167 GLN A O 1
ATOM 622 N N . VAL A 1 101 ? 4.79004 41.07002 55.35613 1.000 72.82440 168 VAL A N 1
ATOM 623 C CA . VAL A 1 101 ? 5.37986 41.28675 54.04475 1.000 71.73265 168 VAL A CA 1
ATOM 624 C C . VAL A 1 101 ? 4.49921 42.26109 53.28209 1.000 72.44370 168 VAL A C 1
ATOM 625 O O . VAL A 1 101 ? 3.28074 42.06523 53.18832 1.000 73.89950 168 VAL A O 1
ATOM 629 N N . CYS A 1 102 ? 5.11584 43.31331 52.75359 1.000 80.13613 169 CYS A N 1
ATOM 630 C CA . CYS A 1 102 ? 4.43831 44.29399 51.91924 1.000 81.39507 169 CYS A CA 1
ATOM 631 C C . CYS A 1 102 ? 4.79424 44.02305 50.46580 1.000 80.34148 169 CYS A C 1
ATOM 632 O O . CYS A 1 102 ? 5.96935 44.08005 50.08847 1.000 81.78390 169 CYS A O 1
ATOM 635 N N . LEU A 1 103 ? 3.78063 43.72609 49.66087 1.000 83.32692 170 LEU A N 1
ATOM 636 C CA . LEU A 1 103 ? 3.94091 43.46816 48.23736 1.000 79.95628 170 LEU A CA 1
ATOM 637 C C . LEU A 1 103 ? 3.01288 44.40307 47.48085 1.000 77.61371 170 LEU A C 1
ATOM 638 O O . LEU A 1 103 ? 1.79467 44.38354 47.69702 1.000 88.18437 170 LEU A O 1
ATOM 643 N N . GLY A 1 104 ? 3.58704 45.21620 46.60481 1.000 82.11483 171 GLY A N 1
ATOM 644 C CA . GLY A 1 104 ? 2.79706 46.22041 45.91538 1.000 83.36472 171 GLY A CA 1
ATOM 645 C C . GLY A 1 104 ? 2.18153 47.16334 46.92760 1.000 88.61081 171 GLY A C 1
ATOM 646 O O . GLY A 1 104 ? 2.88176 47.82201 47.70682 1.000 93.91278 171 GLY A O 1
ATOM 647 N N . GLY A 1 105 ? 0.85493 47.22444 46.94193 1.000 80.28677 172 GLY A N 1
ATOM 648 C CA . GLY A 1 105 ? 0.16293 48.05257 47.90728 1.000 83.77601 172 GLY A CA 1
ATOM 649 C C . GLY A 1 105 ? -0.58772 47.24262 48.94251 1.000 85.73425 172 GLY A C 1
ATOM 650 O O . GLY A 1 105 ? -1.55177 47.73119 49.53754 1.000 89.50118 172 GLY A O 1
ATOM 651 N N . ALA A 1 106 ? -0.16232 46.00196 49.1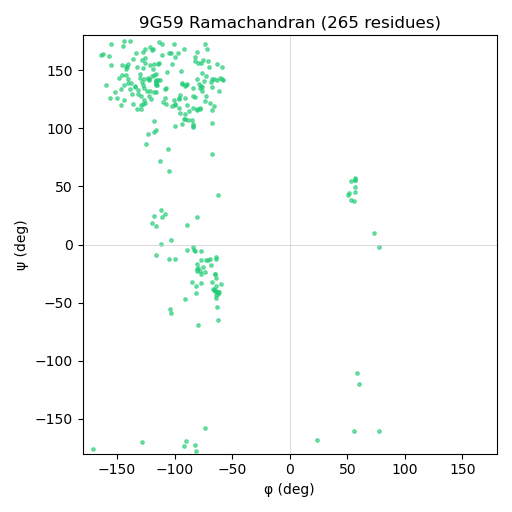6645 1.000 81.64138 173 ALA A N 1
ATOM 652 C CA . ALA A 1 106 ? -0.81711 45.11964 50.11950 1.000 86.27486 173 ALA A CA 1
ATOM 653 C C . ALA A 1 106 ? 0.17678 44.67295 51.18177 1.000 80.12430 173 ALA A C 1
ATOM 654 O O . ALA A 1 106 ? 1.38707 44.64804 50.94883 1.000 87.59717 173 ALA A O 1
ATOM 656 N N . MET A 1 107 ? -0.34340 44.32748 52.35680 1.000 78.78516 174 MET A N 1
ATOM 657 C CA . MET A 1 107 ? 0.46958 43.79515 53.44139 1.000 85.69391 174 MET A CA 1
ATOM 658 C C . MET A 1 107 ? -0.20872 42.55520 53.99789 1.000 79.35938 174 MET A C 1
ATOM 659 O O . MET A 1 107 ? -1.40071 42.58604 54.31829 1.000 80.29910 174 MET A O 1
ATOM 664 N N . LYS A 1 108 ? 0.54925 41.46939 54.11048 1.000 75.98549 175 LYS A N 1
ATOM 665 C CA . LYS A 1 108 ? 0.01367 40.21144 54.60834 1.000 73.62598 175 LYS A CA 1
ATOM 666 C C . LYS A 1 108 ? 1.05439 39.53299 55.48121 1.000 74.78001 175 LYS A C 1
ATOM 667 O O . LYS A 1 108 ? 2.25712 39.72883 55.30226 1.000 76.19123 175 LYS A O 1
ATOM 673 N N . THR A 1 109 ? 0.58386 38.73131 56.42841 1.000 77.69884 176 THR A N 1
ATOM 674 C CA . THR A 1 109 ? 1.46248 37.95435 57.29028 1.000 65.94828 176 THR A CA 1
ATOM 675 C C . THR A 1 109 ? 1.52708 36.53098 56.75629 1.000 72.73858 176 THR A C 1
ATOM 676 O O . THR A 1 109 ? 0.49713 35.85554 56.65355 1.000 78.16854 176 THR A O 1
ATOM 680 N N . ILE A 1 110 ? 2.73396 36.08374 56.40696 1.000 68.47618 177 ILE A N 1
ATOM 681 C CA . ILE A 1 110 ? 2.93582 34.75557 55.84416 1.000 65.97616 177 ILE A CA 1
ATOM 682 C C . ILE A 1 110 ? 4.02990 34.03132 56.61740 1.000 70.07645 177 ILE A C 1
ATOM 683 O O . ILE A 1 110 ? 4.87141 34.64166 57.28168 1.000 68.57886 177 ILE A O 1
ATOM 688 N N . GLU A 1 111 ? 4.00723 32.70469 56.51627 1.000 66.88350 178 GLU A N 1
ATOM 689 C CA . GLU A 1 111 ? 5.03359 31.87707 57.13168 1.000 73.20865 178 GLU A CA 1
ATOM 690 C C . GLU A 1 111 ? 6.30711 31.93727 56.29923 1.000 64.78965 178 GLU A C 1
ATOM 691 O O . GLU A 1 111 ? 6.26587 31.80384 55.07236 1.000 70.11586 178 GLU A O 1
ATOM 697 N N . VAL A 1 112 ? 7.43571 32.15806 56.96695 1.000 65.49646 179 VAL A N 1
ATOM 698 C CA . VAL A 1 112 ? 8.73193 32.30119 56.31632 1.000 64.15714 179 VAL A CA 1
ATOM 699 C C . VAL A 1 112 ? 9.74801 31.51172 57.12444 1.000 63.36136 179 VAL A C 1
ATOM 700 O O . VAL A 1 112 ? 9.81918 31.66363 58.34871 1.000 65.57050 179 VAL A O 1
ATOM 704 N N . ASN A 1 113 ? 10.52166 30.66314 56.45477 1.000 61.13708 180 ASN A N 1
ATOM 705 C CA . ASN A 1 113 ? 11.59282 29.95597 57.13708 1.000 65.32511 180 ASN A CA 1
ATOM 706 C C . ASN A 1 113 ? 12.90881 30.70753 56.97104 1.000 71.02371 180 ASN A C 1
ATOM 707 O O . ASN A 1 113 ? 13.14498 31.37992 55.96226 1.000 73.47010 180 ASN A O 1
ATOM 712 N N . LEU A 1 114 ? 13.76698 30.58342 57.97695 1.000 66.20032 181 LEU A N 1
ATOM 713 C CA . LEU A 1 114 ? 15.01704 31.32706 58.04380 1.000 62.34754 181 LEU A CA 1
ATOM 714 C C . LEU A 1 114 ? 16.16980 30.43643 57.60154 1.000 65.39116 181 LEU A C 1
ATOM 715 O O . LEU A 1 114 ? 16.38441 29.36289 58.17618 1.000 65.80926 181 LEU A O 1
ATOM 720 N N . THR A 1 115 ? 16.91969 30.88720 56.59835 1.000 56.65676 182 THR A N 1
ATOM 721 C CA . THR A 1 115 ? 18.09566 30.14101 56.17701 1.000 58.82915 182 THR A CA 1
ATOM 722 C C . THR A 1 115 ? 19.03727 31.10228 55.47332 1.000 68.35861 182 THR A C 1
ATOM 723 O O . THR A 1 115 ? 18.63710 32.19032 55.05993 1.000 63.03360 182 THR A O 1
ATOM 727 N N . ASP A 1 116 ? 20.29598 30.69516 55.34548 1.000 64.67638 183 ASP A N 1
ATOM 728 C CA . ASP A 1 116 ? 21.29335 31.55133 54.71516 1.000 63.35417 183 ASP A CA 1
ATOM 729 C C . ASP A 1 116 ? 21.17004 31.44719 53.20042 1.000 65.33966 183 ASP A C 1
ATOM 730 O O . ASP A 1 116 ? 21.38916 30.37590 52.62520 1.000 68.14949 183 ASP A O 1
ATOM 735 N N . ARG A 1 117 ? 20.83073 32.56210 52.55481 1.000 69.83159 184 ARG A N 1
ATOM 736 C CA . ARG A 1 117 ? 20.70572 32.62627 51.10432 1.000 62.68536 184 ARG A CA 1
ATOM 737 C C . ARG A 1 117 ? 21.79039 33.49351 50.47246 1.000 63.95523 184 ARG A C 1
ATOM 738 O O . ARG A 1 117 ? 21.57069 34.09553 49.41918 1.000 74.97617 184 ARG A O 1
ATOM 746 N N . SER A 1 118 ? 22.96854 33.56228 51.10113 1.000 70.15285 185 SER A N 1
ATOM 747 C CA . SER A 1 118 ? 24.03375 34.41695 50.58374 1.000 69.54534 185 SER A CA 1
ATOM 748 C C . SER A 1 118 ? 24.51293 33.96408 49.21052 1.000 69.23274 185 SER A C 1
ATOM 749 O O . SER A 1 118 ? 24.97527 34.79009 48.41654 1.000 77.29364 185 SER A O 1
ATOM 752 N N . ALA A 1 119 ? 24.42050 32.66956 48.91050 1.000 70.21112 186 ALA A N 1
ATOM 753 C CA . ALA A 1 119 ? 24.88169 32.17740 47.61931 1.000 74.01333 186 ALA A CA 1
ATOM 754 C C . ALA A 1 119 ? 23.83886 32.31537 46.51690 1.000 70.58169 186 ALA A C 1
ATOM 755 O O . ALA A 1 119 ? 24.13799 31.97916 45.36719 1.000 78.50444 186 ALA A O 1
ATOM 757 N N . PHE A 1 120 ? 22.64072 32.80342 46.82496 1.000 69.29875 187 PHE A N 1
ATOM 758 C CA . PHE A 1 120 ? 21.59082 32.97466 45.83099 1.000 67.23934 187 PHE A CA 1
ATOM 759 C C . PHE A 1 120 ? 21.46536 34.44239 45.42742 1.000 68.12784 187 PHE A C 1
ATOM 760 O O . PHE A 1 120 ? 21.97416 35.34448 46.09489 1.000 70.54575 187 PHE A O 1
ATOM 768 N N . ASN A 1 121 ? 20.76954 34.67473 44.31014 1.000 65.58422 188 ASN A N 1
ATOM 769 C CA . ASN A 1 121 ? 20.63120 36.02602 43.77683 1.000 71.91780 188 ASN A CA 1
ATOM 770 C C . ASN A 1 121 ? 19.59951 36.86501 44.52081 1.000 67.91536 188 ASN A C 1
ATOM 771 O O . ASN A 1 121 ? 19.66967 38.09732 44.46202 1.000 75.86093 188 ASN A O 1
ATOM 776 N N . TYR A 1 122 ? 18.64189 36.24175 45.20437 1.000 62.90873 189 TYR A N 1
ATOM 777 C CA . TYR A 1 122 ? 17.55234 36.97259 45.84487 1.000 69.49885 189 TYR A CA 1
ATOM 778 C C . TYR A 1 122 ? 17.44992 36.56285 47.31143 1.000 70.71314 189 TYR A C 1
ATOM 779 O O . TYR A 1 122 ? 17.25516 35.36572 47.60546 1.000 64.95615 189 TYR A O 1
ATOM 788 N N . PRO A 1 123 ? 17.58006 37.50216 48.25219 1.000 63.29633 190 PRO A N 1
ATOM 789 C CA . PRO A 1 123 ? 17.55352 37.12434 49.67490 1.000 65.38861 190 PRO A CA 1
ATOM 790 C C . PRO A 1 123 ? 16.18571 36.70574 50.17459 1.000 62.53933 190 PRO A C 1
ATOM 791 O O . PRO A 1 123 ? 16.09241 36.15253 51.27784 1.000 61.04510 190 PRO A O 1
ATOM 795 N N . PHE A 1 124 ? 15.12466 36.96431 49.42083 1.000 60.27594 191 PHE A N 1
ATOM 796 C CA . PHE A 1 124 ? 13.78481 36.54317 49.79255 1.000 53.43828 191 PHE A CA 1
ATOM 797 C C . PHE A 1 124 ? 13.21744 35.66684 48.68833 1.000 69.21813 191 PHE A C 1
ATOM 798 O O . PHE A 1 124 ? 13.44284 35.91747 47.49985 1.000 65.57527 191 PHE A O 1
ATOM 806 N N . LEU A 1 125 ? 12.48685 34.63420 49.08684 1.000 67.85595 192 LEU A N 1
ATOM 807 C CA . LEU A 1 125 ? 11.85558 33.71764 48.15052 1.000 62.13506 192 LEU A CA 1
ATOM 808 C C . LEU A 1 125 ? 10.39337 33.59536 48.53320 1.000 65.87378 192 LEU A C 1
ATOM 809 O O . LEU A 1 125 ? 10.08135 33.13609 49.63431 1.000 72.01641 192 LEU A O 1
ATOM 814 N N . MET A 1 126 ? 9.50395 34.01904 47.64129 1.000 63.29029 193 MET A N 1
ATOM 815 C CA . MET A 1 126 ? 8.06757 33.93140 47.87618 1.000 63.32102 193 MET A CA 1
ATOM 816 C C . MET A 1 126 ? 7.56906 32.60194 47.31840 1.000 71.10444 193 MET A C 1
ATOM 817 O O . MET A 1 126 ? 7.51016 32.41338 46.09877 1.000 65.33554 193 MET A O 1
ATOM 822 N N . GLY A 1 127 ? 7.22954 31.67587 48.21214 1.000 71.10445 194 GLY A N 1
ATOM 823 C CA . GLY A 1 127 ? 6.70969 30.38744 47.81612 1.000 65.00806 194 GLY A CA 1
ATOM 824 C C . GLY A 1 127 ? 5.22758 30.42706 47.49597 1.000 67.04738 194 GLY A C 1
ATOM 825 O O . GLY A 1 127 ? 4.56738 31.46341 47.55824 1.000 70.81051 194 GLY A O 1
ATOM 826 N N . THR A 1 128 ? 4.69586 29.24629 47.16584 1.000 67.80519 195 THR A N 1
ATOM 827 C CA . THR A 1 128 ? 3.32398 29.15088 46.66925 1.000 65.69371 195 THR A CA 1
ATOM 828 C C . THR A 1 128 ? 2.30916 29.64397 47.69530 1.000 74.35881 195 THR A C 1
ATOM 829 O O . THR A 1 128 ? 1.34125 30.32495 47.33903 1.000 83.67101 195 THR A O 1
ATOM 833 N N . LYS A 1 129 ? 2.50361 29.30909 48.97245 1.000 72.02775 196 LYS A N 1
ATOM 834 C CA . LYS A 1 129 ? 1.51925 29.68964 49.98233 1.000 74.67449 196 LYS A CA 1
ATOM 835 C C . LYS A 1 129 ? 1.44741 31.20493 50.13900 1.000 79.03105 196 LYS A C 1
ATOM 836 O O . LYS A 1 129 ? 0.35642 31.77574 50.27786 1.000 80.61944 196 LYS A O 1
ATOM 842 N N . GLY A 1 130 ? 2.59908 31.87561 50.10278 1.000 76.12009 197 GLY A N 1
ATOM 843 C CA . GLY A 1 130 ? 2.59472 33.32738 50.13985 1.000 67.35835 197 GLY A CA 1
ATOM 844 C C . GLY A 1 130 ? 1.96620 33.93787 48.90255 1.000 77.37404 197 GLY A C 1
ATOM 845 O O . GLY A 1 130 ? 1.24405 34.93431 48.99191 1.000 84.46175 197 GLY A O 1
ATOM 846 N N . LEU A 1 131 ? 2.22985 33.35060 47.73121 1.000 73.54995 198 LEU A N 1
ATOM 847 C CA . LEU A 1 131 ? 1.61104 33.83935 46.50250 1.000 72.87386 198 LEU A CA 1
ATOM 848 C C . LEU A 1 131 ? 0.09440 33.70561 46.55743 1.000 78.64963 198 LEU A C 1
ATOM 849 O O . LEU A 1 131 ? -0.63174 34.60229 46.11313 1.000 83.16297 198 LEU A O 1
ATOM 854 N N . ARG A 1 132 ? -0.40289 32.59003 47.09583 1.000 78.79237 199 ARG A N 1
ATOM 855 C CA . ARG A 1 132 ? -1.84389 32.42621 47.25804 1.000 81.40991 199 ARG A CA 1
ATOM 856 C C . ARG A 1 132 ? -2.40431 33.45301 48.23215 1.000 83.09090 199 ARG A C 1
ATOM 857 O O . ARG A 1 132 ? -3.42861 34.08622 47.95168 1.000 77.96133 199 ARG A O 1
ATOM 865 N N . LYS A 1 133 ? -1.73635 33.64259 49.37546 1.000 86.45630 200 LYS A N 1
ATOM 866 C CA . LYS A 1 133 ? -2.20157 34.62544 50.35057 1.000 82.39074 200 LYS A CA 1
ATOM 867 C C . LYS A 1 133 ? -2.25434 36.02877 49.75762 1.000 83.76129 200 LYS A C 1
ATOM 868 O O . LYS A 1 133 ? -3.13502 36.82021 50.11313 1.000 89.80933 200 LYS A O 1
ATOM 874 N N . PHE A 1 134 ? -1.32813 36.35758 48.85940 1.000 84.67399 201 PHE A N 1
ATOM 875 C CA . PHE A 1 134 ? -1.33571 37.64604 48.18058 1.000 78.90199 201 PHE A CA 1
ATOM 876 C C . PHE A 1 134 ? -2.15165 37.64055 46.89661 1.000 84.53301 201 PHE A C 1
ATOM 877 O O . PHE A 1 134 ? -2.30579 38.70051 46.27863 1.000 85.22400 201 PHE A O 1
ATOM 885 N N . HIS A 1 135 ? -2.66724 36.48269 46.48025 1.000 82.51803 202 HIS A N 1
ATOM 886 C CA . HIS A 1 135 ? -3.44580 36.35437 45.24897 1.000 78.61527 202 HIS A CA 1
ATOM 887 C C . HIS A 1 135 ? -2.63875 36.85297 44.04777 1.000 84.14766 202 HIS A C 1
ATOM 888 O O . HIS A 1 135 ? -3.05817 37.73791 43.29784 1.000 83.38109 202 HIS A O 1
ATOM 895 N N . VAL A 1 136 ? -1.45675 36.26400 43.88353 1.000 79.31896 203 VAL A N 1
ATOM 896 C CA . VAL A 1 136 ? -0.50844 36.65135 42.84684 1.000 76.50223 203 VAL A CA 1
ATOM 897 C C . VAL A 1 136 ? -0.38587 35.51599 41.84025 1.000 82.97750 203 VAL A C 1
ATOM 898 O O . VAL A 1 136 ? -0.40526 34.33642 42.21121 1.000 78.92978 203 VAL A O 1
ATOM 902 N N . ALA A 1 137 ? -0.27936 35.87880 40.56362 1.000 81.71415 204 ALA A N 1
ATOM 903 C CA . ALA A 1 137 ? 0.07063 34.96429 39.48562 1.000 82.22923 204 ALA A CA 1
ATOM 904 C C . ALA A 1 137 ? 1.37987 35.43595 38.87001 1.000 78.23257 204 ALA A C 1
ATOM 905 O O . ALA A 1 137 ? 1.52099 36.61884 38.54336 1.000 89.06693 204 ALA A O 1
ATOM 907 N N . VAL A 1 138 ? 2.32466 34.51771 38.69523 1.000 75.47299 205 VAL A N 1
ATOM 908 C CA . VAL A 1 138 ? 3.68182 34.87188 38.29155 1.000 75.32674 205 VAL A CA 1
ATOM 909 C C . VAL A 1 138 ? 3.82132 34.72611 36.78171 1.000 82.39258 205 VAL A C 1
ATOM 910 O O . VAL A 1 138 ? 3.68780 33.62388 36.23835 1.000 82.67637 205 VAL A O 1
ATOM 914 N N . ASP A 1 139 ? 4.10944 35.84042 36.10560 1.000 77.83197 206 ASP A N 1
ATOM 915 C CA . ASP A 1 139 ? 4.44663 35.84196 34.68983 1.000 77.81141 206 ASP A CA 1
ATOM 916 C C . ASP A 1 139 ? 5.96195 35.77476 34.56600 1.000 84.54790 206 ASP A C 1
ATOM 917 O O . ASP A 1 139 ? 6.64318 36.78721 34.79219 1.000 82.35060 206 ASP A O 1
ATOM 922 N N . PRO A 1 140 ? 6.54380 34.62061 34.22145 1.000 82.40567 207 PRO A N 1
ATOM 923 C CA . PRO A 1 140 ? 8.01148 34.50759 34.19086 1.000 81.78890 207 PRO A CA 1
ATOM 924 C C . PRO A 1 140 ? 8.67559 35.39660 33.15449 1.000 84.29347 207 PRO A C 1
ATOM 925 O O . PRO A 1 140 ? 9.90286 35.54901 33.19888 1.000 83.26645 207 PRO A O 1
ATOM 929 N N . SER A 1 141 ? 7.90977 35.97622 32.22642 1.000 86.10315 208 SER A N 1
ATOM 930 C CA . SER A 1 141 ? 8.45152 36.90496 31.24127 1.000 91.52164 208 SER A CA 1
ATOM 931 C C . SER A 1 141 ? 8.64505 38.30900 31.79827 1.000 92.50463 208 SER A C 1
ATOM 932 O O . SER A 1 141 ? 9.44804 39.07348 31.25151 1.000 91.75043 208 SER A O 1
ATOM 935 N N . GLU A 1 142 ? 7.92944 38.66511 32.85936 1.000 89.54079 209 GLU A N 1
ATOM 936 C CA . GLU A 1 142 ? 7.95823 40.00927 33.41417 1.000 88.26962 209 GLU A CA 1
ATOM 937 C C . GLU A 1 142 ? 8.85625 40.06396 34.64602 1.000 81.75199 209 GLU A C 1
ATOM 938 O O . GLU A 1 142 ? 9.33758 39.04460 35.14548 1.000 84.00151 209 GLU A O 1
ATOM 944 N N . ARG A 1 143 ? 9.07764 41.28318 35.13461 1.000 80.07049 210 ARG A N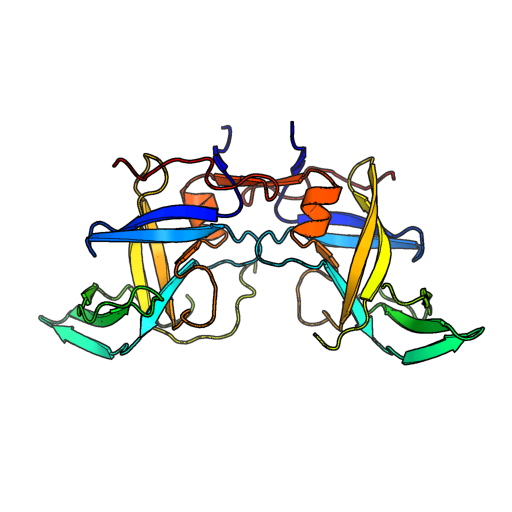 1
ATOM 945 C CA . ARG A 1 143 ? 9.88459 41.49599 36.32650 1.000 82.53772 210 ARG A CA 1
ATOM 946 C C . ARG A 1 143 ? 9.55525 42.86004 36.91670 1.000 85.08259 210 ARG A C 1
ATOM 947 O O . ARG A 1 143 ? 9.40387 43.84111 36.18337 1.000 91.32863 210 ARG A O 1
ATOM 955 N N . PHE A 1 144 ? 9.43291 42.90137 38.24298 1.000 82.90009 211 PHE A N 1
ATOM 956 C CA . PHE A 1 144 ? 9.20084 44.13721 38.99162 1.000 87.05323 211 PHE A CA 1
ATOM 957 C C . PHE A 1 144 ? 7.99477 44.90019 38.44958 1.000 87.35614 211 PHE A C 1
ATOM 958 O O . PHE A 1 144 ? 8.07328 46.07779 38.09117 1.000 95.40328 211 PHE A O 1
ATOM 966 N N . VAL A 1 145 ? 6.86049 44.20380 38.39112 1.000 88.00396 212 VAL A N 1
ATOM 967 C CA . VAL A 1 145 ? 5.63462 44.81774 37.89414 1.000 92.46330 212 VAL A CA 1
ATOM 968 C C . VAL A 1 145 ? 4.91908 45.57535 39.00645 1.000 91.49438 212 VAL A C 1
ATOM 969 O O . VAL A 1 145 ? 4.28590 46.60719 38.75356 1.000 98.37939 212 VAL A O 1
ATOM 973 N N . ALA A 1 146 ? 5.02404 45.09582 40.24709 1.000 94.01637 213 ALA A N 1
ATOM 974 C CA . ALA A 1 146 ? 4.35216 45.71441 41.38254 1.000 97.11378 213 ALA A CA 1
ATOM 975 C C . ALA A 1 146 ? 5.04689 46.97447 41.88333 1.000 96.18249 213 ALA A C 1
ATOM 976 O O . ALA A 1 146 ? 4.50699 47.63834 42.77541 1.000 111.17639 213 ALA A O 1
ATOM 978 N N . ASP A 1 147 ? 6.21758 47.31427 41.33759 1.000 95.31024 214 ASP A N 1
ATOM 979 C CA . ASP A 1 147 ? 6.99812 48.47088 41.76903 1.000 104.16244 214 ASP A CA 1
ATOM 980 C C . ASP A 1 147 ? 7.30504 48.41275 43.26095 1.000 104.26283 214 ASP A C 1
ATOM 981 O O . ASP A 1 147 ? 7.23828 47.34206 43.87337 1.000 108.21960 214 ASP A O 1
ATOM 986 N N . LYS A 1 148 ? 7.63882 49.55548 43.85282 1.000 103.43755 215 LYS A N 1
ATOM 987 C CA . LYS A 1 148 ? 8.06665 49.56581 45.24409 1.000 108.33847 215 LYS A CA 1
ATOM 988 C C . LYS A 1 148 ? 6.87739 49.31769 46.17062 1.000 100.27179 215 LYS A C 1
ATOM 989 O O . LYS A 1 148 ? 5.75687 49.75362 45.88318 1.000 94.16358 215 LYS A O 1
ATOM 995 N N . PRO A 1 149 ? 7.08552 48.61343 47.27977 1.000 89.49808 216 PRO A N 1
ATOM 996 C CA . PRO A 1 149 ? 5.97745 48.32147 48.19370 1.000 87.63632 216 PRO A CA 1
ATOM 997 C C . PRO A 1 149 ? 5.60833 49.53493 49.02740 1.000 94.57451 216 PRO A C 1
ATOM 998 O O . PRO A 1 149 ? 6.47373 50.23771 49.55554 1.000 100.59078 216 PRO A O 1
ATOM 1002 N N . THR A 1 150 ? 4.30347 49.77516 49.14835 1.000 95.02091 217 THR A N 1
ATOM 1003 C CA . THR A 1 150 ? 3.79341 50.84961 49.98940 1.000 90.70178 217 THR A CA 1
ATOM 1004 C C . THR A 1 150 ? 3.04562 50.33459 51.21141 1.000 100.76402 217 THR A C 1
ATOM 1005 O O . THR A 1 150 ? 2.56601 51.14538 52.01207 1.000 96.24887 217 THR A O 1
ATOM 1009 N N . CYS A 1 151 ? 2.94881 49.01534 51.37934 1.000 107.84572 218 CYS A N 1
ATOM 1010 C CA . CYS A 1 151 ? 2.20872 48.39531 52.47966 1.000 94.84563 218 CYS A CA 1
ATOM 1011 C C . CYS A 1 151 ? 0.75067 48.84030 52.48886 1.000 97.17745 218 CYS A C 1
ATOM 1012 O O . CYS A 1 151 ? 0.14169 49.02454 51.43574 1.000 94.05381 218 CYS A O 1
ATOM 1015 N N . ALA B 1 1 ? -0.33471 39.40428 23.13597 1.000 101.66491 68 ALA B N 1
ATOM 1016 C CA . ALA B 1 1 ? 0.46431 40.10353 24.13563 1.000 112.37839 68 ALA B CA 1
ATOM 1017 C C . ALA B 1 1 ? 0.14414 39.60146 25.54085 1.000 122.29369 68 ALA B C 1
ATOM 1018 O O . ALA B 1 1 ? 0.93305 39.77937 26.47014 1.000 116.28743 68 ALA B O 1
ATOM 1020 N N . GLU B 1 2 ? -1.02141 38.97424 25.68891 1.000 123.90397 69 GLU B N 1
ATOM 1021 C CA . GLU B 1 2 ? -1.43535 38.44516 26.98325 1.000 118.06369 69 GLU B CA 1
ATOM 1022 C C . GLU B 1 2 ? -0.95943 37.00420 27.14647 1.000 109.45402 69 GLU B C 1
ATOM 1023 O O . GLU B 1 2 ? -1.05148 36.21021 26.20561 1.000 109.38779 69 GLU B O 1
ATOM 1029 N N . PRO B 1 3 ? -0.45397 36.64439 28.32079 1.000 107.30766 70 PRO B N 1
ATOM 1030 C CA . PRO B 1 3 ? -0.01141 35.26745 28.55202 1.000 97.23616 70 PRO B CA 1
ATOM 1031 C C . PRO B 1 3 ? -1.18757 34.35143 28.86618 1.000 95.90099 70 PRO B C 1
ATOM 1032 O O . PRO B 1 3 ? -2.29985 34.78968 29.16141 1.000 93.77405 70 PRO B O 1
ATOM 1036 N N . ASN B 1 4 ? -0.91676 33.05118 28.79210 1.000 91.00781 71 ASN B N 1
ATOM 1037 C CA . ASN B 1 4 ? -1.90581 32.04531 29.15647 1.000 92.78267 71 ASN B CA 1
ATOM 1038 C C . ASN B 1 4 ? -1.86446 31.83383 30.66433 1.000 92.00831 71 ASN B C 1
ATOM 1039 O O . ASN B 1 4 ? -0.83587 31.42034 31.20856 1.000 88.72235 71 ASN B O 1
ATOM 1044 N N . LEU B 1 5 ? -2.97178 32.12786 31.33982 1.000 90.27013 72 LEU B N 1
ATOM 1045 C CA . LEU B 1 5 ? -3.03907 32.00452 32.79423 1.000 90.77171 72 LEU B CA 1
ATOM 1046 C C . LEU B 1 5 ? -3.35233 30.55510 33.14010 1.000 85.82966 72 LEU B C 1
ATOM 1047 O O . LEU B 1 5 ? -4.50339 30.11929 33.06406 1.000 90.95141 72 LEU B O 1
ATOM 1052 N N . TYR B 1 6 ? -2.32791 29.80208 33.52356 1.000 85.65827 73 TYR B N 1
ATOM 1053 C CA . TYR B 1 6 ? -2.47950 28.40333 33.89028 1.000 90.88154 73 TYR B CA 1
ATOM 1054 C C . TYR B 1 6 ? -2.24824 28.22203 35.38649 1.000 79.34549 73 TYR B C 1
ATOM 1055 O O . TYR B 1 6 ? -1.83609 29.14269 36.09734 1.000 84.40932 73 TYR B O 1
ATOM 1064 N N . GLY B 1 7 ? -2.52116 27.00706 35.85975 1.000 79.35349 74 GLY B N 1
ATOM 1065 C CA . GLY B 1 7 ? -2.41494 26.68230 37.26520 1.000 79.45036 74 GLY B CA 1
ATOM 1066 C C . GLY B 1 7 ? -1.03582 26.17967 37.64657 1.000 78.61280 74 GLY B C 1
ATOM 1067 O O . GLY B 1 7 ? -0.07287 26.25461 36.88163 1.000 73.84327 74 GLY B O 1
ATOM 1068 N N . ARG B 1 8 ? -0.94967 25.65644 38.87059 1.000 75.70566 75 ARG B N 1
ATOM 1069 C CA . ARG B 1 8 ? 0.31688 25.15477 39.38489 1.000 80.39534 75 ARG B CA 1
ATOM 1070 C C . ARG B 1 8 ? 0.64530 23.76043 38.86850 1.000 79.68775 75 ARG B C 1
ATOM 1071 O O . ARG B 1 8 ? 1.81449 23.35962 38.89826 1.000 76.63420 75 ARG B O 1
ATOM 1079 N N . TYR B 1 9 ? -0.35605 23.01838 38.40353 1.000 75.90086 76 TYR B N 1
ATOM 1080 C CA . TYR B 1 9 ? -0.16783 21.70141 37.81409 1.000 74.84255 76 TYR B CA 1
ATOM 1081 C C . TYR B 1 9 ? -0.98794 21.62810 36.53702 1.000 81.18392 76 TYR B C 1
ATOM 1082 O O . TYR B 1 9 ? -2.14320 22.06354 36.51499 1.000 88.37862 76 TYR B O 1
ATOM 1091 N N . GLU B 1 10 ? -0.39337 21.08615 35.47676 1.000 81.28033 77 GLU B N 1
ATOM 1092 C CA . GLU B 1 10 ? -1.05866 21.01327 34.18196 1.000 80.89082 77 GLU B CA 1
ATOM 1093 C C . GLU B 1 10 ? -0.72371 19.69919 33.49515 1.000 82.17752 77 GLU B C 1
ATOM 1094 O O . GLU B 1 10 ? 0.33323 19.11179 33.72648 1.000 79.89588 77 GLU B O 1
ATOM 1100 N N . TRP B 1 11 ? -1.62891 19.24945 32.63279 1.000 77.86380 78 TRP B N 1
ATOM 1101 C CA . TRP B 1 11 ? -1.36284 18.08249 31.80369 1.000 76.59062 78 TRP B CA 1
ATOM 1102 C C . TRP B 1 11 ? -0.46493 18.46506 30.63458 1.000 74.64924 78 TRP B C 1
ATOM 1103 O O . TRP B 1 11 ? -0.68619 19.48854 29.97964 1.000 86.60130 78 TRP B O 1
ATOM 1114 N N . VAL B 1 12 ? 0.54981 17.64107 30.37301 1.000 74.90047 79 VAL B N 1
ATOM 1115 C CA . VAL B 1 12 ? 1.37041 17.76674 29.17833 1.000 72.18074 79 VAL B CA 1
ATOM 1116 C C . VAL B 1 12 ? 1.36147 16.42227 28.46304 1.000 75.01879 79 VAL B C 1
ATOM 1117 O O . VAL B 1 12 ? 1.11681 15.37401 29.06281 1.000 78.90565 79 VAL B O 1
ATOM 1121 N N . SER B 1 13 ? 1.62109 16.46474 27.15932 1.000 74.45815 80 SER B N 1
ATOM 1122 C CA . SER B 1 13 ? 1.75139 15.24405 26.37567 1.000 78.30153 80 SER B CA 1
ATOM 1123 C C . SER B 1 13 ? 3.03398 15.29282 25.55803 1.000 71.97159 80 SER B C 1
ATOM 1124 O O . SER B 1 13 ? 3.43534 16.35092 25.06621 1.000 79.84513 80 SER B O 1
ATOM 1127 N N . LEU B 1 14 ? 3.67414 14.13792 25.43512 1.000 78.81830 81 LEU B N 1
ATOM 1128 C CA . LEU B 1 14 ? 4.92595 13.96697 24.70298 1.000 79.32561 81 LEU B CA 1
ATOM 1129 C C . LEU B 1 14 ? 4.65734 12.99846 23.56267 1.000 80.06769 81 LEU B C 1
ATOM 1130 O O . LEU B 1 14 ? 4.48914 11.78605 23.81002 1.000 81.83201 81 LEU B O 1
ATOM 1135 N N . PRO B 1 15 ? 4.58087 13.48219 22.31346 1.000 85.99654 82 PRO B N 1
ATOM 1136 C CA . PRO B 1 15 ? 4.18721 12.61196 21.19609 1.000 87.72880 82 PRO B CA 1
ATOM 1137 C C . PRO B 1 15 ? 5.29542 11.68189 20.73158 1.000 80.93373 82 PRO B C 1
ATOM 1138 O O . PRO B 1 15 ? 5.01395 10.56661 20.28544 1.000 86.83746 82 PRO B O 1
ATOM 1142 N N . GLU B 1 16 ? 6.55338 12.12545 20.81389 1.000 77.51091 83 GLU B N 1
ATOM 1143 C CA . GLU B 1 16 ? 7.66095 11.24977 20.44348 1.000 68.10772 83 GLU B CA 1
ATOM 1144 C C . GLU B 1 16 ? 7.75292 10.05147 21.37818 1.000 75.65258 83 GLU B C 1
ATOM 1145 O O . GLU B 1 16 ? 8.27608 8.99873 20.99402 1.000 82.90916 83 GLU B O 1
ATOM 1151 N N . LEU B 1 17 ? 7.24940 10.19271 22.60262 1.000 72.15745 84 LEU B N 1
ATOM 1152 C CA . LEU B 1 17 ? 7.21070 9.11189 23.57501 1.000 74.56398 84 LEU B CA 1
ATOM 1153 C C . LEU B 1 17 ? 5.81832 8.52772 23.75340 1.000 80.33038 84 LEU B C 1
ATOM 1154 O O . LEU B 1 17 ? 5.68538 7.46934 24.37892 1.000 78.81480 84 LEU B O 1
ATOM 1159 N N . ASP B 1 18 ? 4.78846 9.19717 23.23062 1.000 83.55336 85 ASP B N 1
ATOM 1160 C CA . ASP B 1 18 ? 3.39385 8.78500 23.38062 1.000 82.38418 85 ASP B CA 1
ATOM 1161 C C . ASP B 1 18 ? 3.02196 8.65168 24.85898 1.000 82.50666 85 ASP B C 1
ATOM 1162 O O . ASP B 1 18 ? 2.55496 7.60901 25.32276 1.000 82.16034 85 ASP B O 1
ATOM 1167 N N . ARG B 1 19 ? 3.23942 9.73283 25.60539 1.000 79.61771 86 ARG B N 1
ATOM 1168 C CA . ARG B 1 19 ? 2.96907 9.69168 27.03824 1.000 78.16114 86 ARG B CA 1
ATOM 1169 C C . ARG B 1 19 ? 2.30772 10.98321 27.48845 1.000 79.75615 86 ARG B C 1
ATOM 1170 O O . ARG B 1 19 ? 2.76943 12.06954 27.13880 1.000 79.19049 86 ARG B O 1
ATOM 1178 N N . THR B 1 20 ? 1.24320 10.86961 28.27518 1.000 78.03437 87 THR B N 1
ATOM 1179 C CA . THR B 1 20 ? 0.60941 12.02857 28.88848 1.000 66.73179 87 THR B CA 1
ATOM 1180 C C . THR B 1 20 ? 0.90444 12.02032 30.38120 1.000 78.32283 87 THR B C 1
ATOM 1181 O O . THR B 1 20 ? 0.65014 11.02272 31.06389 1.000 76.64425 87 THR B O 1
ATOM 1185 N N . LEU B 1 21 ? 1.44763 13.12789 30.88063 1.000 77.90616 88 LEU B N 1
ATOM 1186 C CA . LEU B 1 21 ? 1.92135 13.21216 32.25274 1.000 75.62791 88 LEU B CA 1
ATOM 1187 C C . LEU B 1 21 ? 1.42348 14.49456 32.90458 1.000 75.73061 88 LEU B C 1
ATOM 1188 O O . LEU B 1 21 ? 0.95345 15.42437 32.23984 1.000 83.48786 88 LEU B O 1
ATOM 1193 N N . GLN B 1 22 ? 1.52613 14.52625 34.23052 1.000 68.69491 89 GLN B N 1
ATOM 1194 C CA . GLN B 1 22 ? 1.24069 15.72538 35.00314 1.000 75.25409 89 GLN B CA 1
ATOM 1195 C C . GLN B 1 22 ? 2.53010 16.50068 35.23519 1.000 71.01366 89 GLN B C 1
ATOM 1196 O O . GLN B 1 22 ? 3.58106 15.91467 35.51050 1.000 75.73974 89 GLN B O 1
ATOM 1202 N N . ALA B 1 23 ? 2.44486 17.82328 35.12769 1.000 74.67668 90 ALA B N 1
ATOM 1203 C CA . ALA B 1 23 ? 3.60910 18.68960 35.17912 1.000 69.10220 90 ALA B CA 1
ATOM 1204 C C . ALA B 1 23 ? 3.39614 19.78207 36.21096 1.000 69.30133 90 ALA B C 1
ATOM 1205 O O . ALA B 1 23 ? 2.31320 20.36971 36.29340 1.000 81.19893 90 ALA B O 1
ATOM 1207 N N . LYS B 1 24 ? 4.44025 20.04815 36.99053 1.000 67.02166 91 LYS B N 1
ATOM 1208 C CA . LYS B 1 24 ? 4.45170 21.14867 37.94288 1.000 69.62360 91 LYS B CA 1
ATOM 1209 C C . LYS B 1 24 ? 5.01926 22.38384 37.25288 1.000 72.04189 91 LYS B C 1
ATOM 1210 O O . LYS B 1 24 ? 6.11694 22.33451 36.68763 1.000 68.85651 91 LYS B O 1
ATOM 1216 N N . MET B 1 25 ? 4.26898 23.48231 37.28886 1.000 70.09161 92 MET B N 1
ATOM 1217 C CA . MET B 1 25 ? 4.67500 24.72069 36.63099 1.000 64.41555 92 MET B CA 1
ATOM 1218 C C . MET B 1 25 ? 5.51979 25.53284 37.60592 1.000 73.37020 92 MET B C 1
ATOM 1219 O O . MET B 1 25 ? 4.99320 26.11640 38.55907 1.000 69.69026 92 MET B O 1
ATOM 1224 N N . ASP B 1 26 ? 6.82825 25.58113 37.35857 1.000 68.20525 93 ASP B N 1
ATOM 1225 C CA . ASP B 1 26 ? 7.82418 25.99729 38.34577 1.000 67.45733 93 ASP B CA 1
ATOM 1226 C C . ASP B 1 26 ? 8.51723 27.26950 37.86237 1.000 71.88099 93 ASP B C 1
ATOM 1227 O O . ASP B 1 26 ? 9.45614 27.20818 37.06319 1.000 68.27317 93 ASP B O 1
ATOM 1232 N N . THR B 1 27 ? 8.06345 28.42161 38.36357 1.000 66.46110 94 THR B N 1
ATOM 1233 C CA . THR B 1 27 ? 8.69345 29.69729 38.04067 1.000 74.26854 94 THR B CA 1
ATOM 1234 C C . THR B 1 27 ? 10.04336 29.88541 38.71873 1.000 66.55616 94 THR B C 1
ATOM 1235 O O . THR B 1 27 ? 10.77962 30.80444 38.34577 1.000 73.39745 94 THR B O 1
ATOM 1239 N N . GLY B 1 28 ? 10.38118 29.05851 39.70265 1.000 69.15125 95 GLY B N 1
ATOM 1240 C CA . GLY B 1 28 ? 11.66138 29.17858 40.37098 1.000 65.47289 95 GLY B CA 1
ATOM 1241 C C . GLY B 1 28 ? 12.76700 28.51339 39.58249 1.000 70.13965 95 GLY B C 1
ATOM 1242 O O . GLY B 1 28 ? 13.87434 29.04700 39.46769 1.000 69.47967 95 GLY B O 1
ATOM 1243 N N . ALA B 1 29 ? 12.46828 27.34258 39.02834 1.000 70.21819 96 ALA B N 1
ATOM 1244 C CA . ALA B 1 29 ? 13.42874 26.62940 38.20562 1.000 68.53299 96 ALA B CA 1
ATOM 1245 C C . ALA B 1 29 ? 13.61785 27.34180 36.87040 1.000 65.48112 96 ALA B C 1
ATOM 1246 O O . ALA B 1 29 ? 12.76966 28.11749 36.42192 1.000 69.79923 96 ALA B O 1
ATOM 1248 N N . TYR B 1 30 ? 14.75517 27.07138 36.23213 1.000 71.48472 97 TYR B N 1
ATOM 1249 C CA . TYR B 1 30 ? 15.03888 27.59787 34.90229 1.000 66.93312 97 TYR B CA 1
ATOM 1250 C C . TYR B 1 30 ? 14.87612 26.53592 33.81777 1.000 69.55542 97 TYR B C 1
ATOM 1251 O O . TYR B 1 30 ? 14.11379 26.73281 32.86789 1.000 71.35757 97 TYR B O 1
ATOM 1260 N N . THR B 1 31 ? 15.56806 25.40647 33.94333 1.000 72.95026 98 THR B N 1
ATOM 1261 C CA . THR B 1 31 ? 15.41334 24.30584 33.00333 1.000 62.43460 98 THR B CA 1
ATOM 1262 C C . THR B 1 31 ? 14.18962 23.46759 33.36252 1.000 62.00938 98 THR B C 1
ATOM 1263 O O . THR B 1 31 ? 13.67679 23.51586 34.48197 1.000 66.08567 98 THR B O 1
ATOM 1267 N N . SER B 1 32 ? 13.71703 22.69545 32.39333 1.000 58.43901 99 SER B N 1
ATOM 1268 C CA . SER B 1 32 ? 12.66492 21.71966 32.62951 1.000 55.56937 99 SER B CA 1
ATOM 1269 C C . SER B 1 32 ? 13.28168 20.33480 32.79162 1.000 56.24455 99 SER B C 1
ATOM 1270 O O . SER B 1 32 ? 14.42320 20.09680 32.39791 1.000 63.30374 99 SER B O 1
ATOM 1273 N N . SER B 1 33 ? 12.51603 19.41523 33.38046 1.000 58.53953 100 SER B N 1
ATOM 1274 C CA . SER B 1 33 ? 13.03459 18.08668 33.68676 1.000 61.44715 100 SER B CA 1
ATOM 1275 C C . SER B 1 33 ? 11.97164 17.02369 33.45500 1.000 64.12579 100 SER B C 1
ATOM 1276 O O . SER B 1 33 ? 10.78078 17.24772 33.68868 1.000 59.59195 100 SER B O 1
ATOM 1279 N N . LEU B 1 34 ? 12.43003 15.85439 33.00765 1.000 60.59804 101 LEU B N 1
ATOM 1280 C CA . LEU B 1 34 ? 11.59970 14.67456 32.80788 1.000 61.28025 101 LEU B CA 1
ATOM 1281 C C . LEU B 1 34 ? 12.13771 13.53021 33.65860 1.000 59.23720 101 LEU B C 1
ATOM 1282 O O . LEU B 1 34 ? 13.35003 13.25744 33.65897 1.000 64.99890 101 LEU B O 1
ATOM 1287 N N . SER B 1 35 ? 11.23115 12.86784 34.37639 1.000 60.17452 102 SER B N 1
ATOM 1288 C CA . SER B 1 35 ? 11.57316 11.77439 35.28292 1.000 58.39548 102 SER B CA 1
ATOM 1289 C C . SER B 1 35 ? 12.06123 10.58638 34.46892 1.000 65.03653 102 SER B C 1
ATOM 1290 O O . SER B 1 35 ? 11.26916 9.87381 33.84895 1.000 68.85875 102 SER B O 1
ATOM 1293 N N . ALA B 1 36 ? 13.37258 10.36044 34.47798 1.000 61.78768 103 ALA B N 1
ATOM 1294 C CA . ALA B 1 36 ? 13.98833 9.31811 33.67364 1.000 64.25637 103 ALA B CA 1
ATOM 1295 C C . ALA B 1 36 ? 14.95015 8.49920 34.52231 1.000 56.05868 103 ALA B C 1
ATOM 1296 O O . ALA B 1 36 ? 15.51063 8.98812 35.50566 1.000 61.42882 103 ALA B O 1
ATOM 1298 N N . LYS B 1 37 ? 15.13186 7.24150 34.12690 1.000 65.82463 104 LYS B N 1
ATOM 1299 C CA . LYS B 1 37 ? 16.03759 6.31979 34.79696 1.000 59.51463 104 LYS B CA 1
ATOM 1300 C C . LYS B 1 37 ? 16.67321 5.42081 33.74552 1.000 63.28137 104 LYS B C 1
ATOM 1301 O O . LYS B 1 37 ? 16.26935 5.41427 32.57849 1.000 63.31446 104 LYS B O 1
ATOM 1307 N N . ASP B 1 38 ? 17.67419 4.64878 34.17332 1.000 67.49436 105 ASP B N 1
ATOM 1308 C CA . ASP B 1 38 ? 18.46846 3.82362 33.26194 1.000 63.05372 105 ASP B CA 1
ATOM 1309 C C . ASP B 1 38 ? 18.99758 4.66141 32.09917 1.000 63.85695 105 ASP B C 1
ATOM 1310 O O . ASP B 1 38 ? 18.94471 4.25754 30.93535 1.000 66.53808 105 ASP B O 1
ATOM 1315 N N . ILE B 1 39 ? 19.49789 5.85505 32.42161 1.000 69.24116 106 ILE B N 1
ATOM 1316 C CA . ILE B 1 39 ? 19.99202 6.77235 31.40216 1.000 60.19302 106 ILE B CA 1
ATOM 1317 C C . ILE B 1 39 ? 21.31649 6.25405 30.86538 1.000 58.95176 106 ILE B C 1
ATOM 1318 O O . ILE B 1 39 ? 22.24444 5.96592 31.63111 1.000 63.26870 106 ILE B O 1
ATOM 1323 N N . GLU B 1 40 ? 21.41449 6.13199 29.54470 1.000 58.36448 107 GLU B N 1
ATOM 1324 C CA . GLU B 1 40 ? 22.61045 5.58521 28.91426 1.000 65.37307 107 GLU B CA 1
ATOM 1325 C C . GLU B 1 40 ? 22.83790 6.27083 27.57755 1.000 57.16743 107 GLU B C 1
ATOM 1326 O O . GLU B 1 40 ? 21.98856 6.18729 26.68900 1.000 61.95529 107 GLU B O 1
ATOM 1332 N N . LEU B 1 41 ? 23.98025 6.93175 27.42818 1.000 57.98597 108 LEU B N 1
ATOM 1333 C CA . LEU B 1 41 ? 24.34579 7.50416 26.14284 1.000 57.50438 108 LEU B CA 1
ATOM 1334 C C . LEU B 1 41 ? 24.82978 6.41426 25.19624 1.000 56.51210 108 LEU B C 1
ATOM 1335 O O . LEU B 1 41 ? 25.42756 5.41904 25.61383 1.000 65.11191 108 LEU B O 1
ATOM 1340 N N . PHE B 1 42 ? 24.57300 6.60677 23.90696 1.000 56.75598 109 PHE B N 1
ATOM 1341 C CA . PHE B 1 42 ? 25.14307 5.70257 22.91677 1.000 60.59953 109 PHE B CA 1
ATOM 1342 C C . PHE B 1 42 ? 25.24611 6.43027 21.58545 1.000 61.77187 109 PHE B C 1
ATOM 1343 O O . PHE B 1 42 ? 24.77155 7.55481 21.42902 1.000 65.44864 109 PHE B O 1
ATOM 1351 N N . GLN B 1 43 ? 25.89618 5.77414 20.63326 1.000 60.44590 110 GLN B N 1
ATOM 1352 C CA . GLN B 1 43 ? 26.12906 6.32500 19.30888 1.000 61.51393 110 GLN B CA 1
ATOM 1353 C C . GLN B 1 43 ? 25.41133 5.47088 18.27590 1.000 64.19941 110 GLN B C 1
ATOM 1354 O O . GLN B 1 43 ? 25.38314 4.24155 18.38563 1.000 66.37253 110 GLN B O 1
ATOM 1360 N N . ARG B 1 44 ? 24.81958 6.12482 17.27981 1.000 62.50362 111 ARG B N 1
ATOM 1361 C CA . ARG B 1 44 ? 24.18541 5.40324 16.18089 1.000 67.95288 111 ARG B CA 1
ATOM 1362 C C . ARG B 1 44 ? 24.26980 6.24975 14.92289 1.000 70.55416 111 ARG B C 1
ATOM 1363 O O . ARG B 1 44 ? 23.83930 7.40676 14.92891 1.000 73.33283 111 ARG B O 1
ATOM 1371 N N . ASP B 1 45 ? 24.81835 5.66524 13.85337 1.000 67.11279 112 ASP B N 1
ATOM 1372 C CA . ASP B 1 45 ? 24.95044 6.33751 12.56003 1.000 75.18090 112 ASP B CA 1
ATOM 1373 C C . ASP B 1 45 ? 25.71528 7.65509 12.69636 1.000 78.82610 112 ASP B C 1
ATOM 1374 O O . ASP B 1 45 ? 25.39897 8.65040 12.04208 1.000 75.10759 112 ASP B O 1
ATOM 1379 N N . GLY B 1 46 ? 26.73017 7.66290 13.56052 1.000 69.62153 113 GLY B N 1
ATOM 1380 C CA . GLY B 1 46 ? 27.52164 8.85020 13.79839 1.000 72.81099 113 GLY B CA 1
ATOM 1381 C C . GLY B 1 46 ? 26.88185 9.88674 14.69281 1.000 78.12778 113 GLY B C 1
ATOM 1382 O O . GLY B 1 46 ? 27.52065 10.90411 14.98409 1.000 76.24342 113 GLY B O 1
ATOM 1383 N N . GLU B 1 47 ? 25.65288 9.66163 15.14571 1.000 80.44597 114 GLU B N 1
ATOM 1384 C CA . GLU B 1 47 ? 24.92221 10.61037 15.97068 1.000 72.65837 114 GLU B CA 1
ATOM 1385 C C . GLU B 1 47 ? 24.95764 10.18426 17.43215 1.000 71.35343 114 GLU B C 1
ATOM 1386 O O . GLU B 1 47 ? 25.11561 9.00186 17.75132 1.000 70.70961 114 GLU B O 1
ATOM 1392 N N . GLU B 1 48 ? 24.79703 11.16620 18.31745 1.000 69.57031 115 GLU B N 1
ATOM 1393 C CA . GLU B 1 48 ? 24.75251 10.92677 19.75258 1.000 70.21471 115 GLU B CA 1
ATOM 1394 C C . GLU B 1 48 ? 23.30502 10.81810 20.20913 1.000 67.67463 115 GLU B C 1
ATOM 1395 O O . GLU B 1 48 ? 22.50138 11.72235 19.96492 1.000 68.64519 115 GLU B O 1
ATOM 1401 N N . TRP B 1 49 ? 22.98041 9.71405 20.87396 1.000 69.05050 116 TRP B N 1
ATOM 1402 C CA . TRP B 1 49 ? 21.64447 9.42245 21.35473 1.000 55.33687 116 TRP B CA 1
ATOM 1403 C C . TRP B 1 49 ? 21.70799 9.13173 22.84473 1.000 59.80150 116 TRP B C 1
ATOM 1404 O O . TRP B 1 49 ? 22.78243 8.91272 23.41804 1.000 63.39652 116 TRP B O 1
ATOM 1415 N N . VAL B 1 50 ? 20.52964 9.08200 23.45938 1.000 57.77845 117 VAL B N 1
ATOM 1416 C CA . VAL B 1 50 ? 20.38659 8.67959 24.85015 1.000 53.45986 117 VAL B CA 1
ATOM 1417 C C . VAL B 1 50 ? 19.17715 7.76278 24.96229 1.000 63.55104 117 VAL B C 1
ATOM 1418 O O . VAL B 1 50 ? 18.14306 7.98903 24.32063 1.000 62.91392 117 VAL B O 1
ATOM 1422 N N . ARG B 1 51 ? 19.32900 6.70545 25.75393 1.000 62.03162 118 ARG B N 1
ATOM 1423 C CA . ARG B 1 51 ? 18.30328 5.70691 26.00519 1.000 67.47010 118 ARG B CA 1
ATOM 1424 C C . ARG B 1 51 ? 17.91280 5.78085 27.47360 1.000 58.32627 118 ARG B C 1
ATOM 1425 O O . ARG B 1 51 ? 18.76808 5.99984 28.33830 1.000 64.83961 118 ARG B O 1
ATOM 1433 N N . PHE B 1 52 ? 16.62230 5.62300 27.75648 1.000 65.59450 119 PHE B N 1
ATOM 1434 C CA . PHE B 1 52 ? 16.14817 5.76972 29.12806 1.000 64.50036 119 PHE B CA 1
ATOM 1435 C C . PHE B 1 52 ? 14.77662 5.12644 29.27337 1.000 56.49453 119 PHE B C 1
ATOM 1436 O O . PHE B 1 52 ? 14.08611 4.85136 28.29364 1.000 66.77443 119 PHE B O 1
ATOM 1444 N N . ARG B 1 53 ? 14.38589 4.89843 30.52199 1.000 59.58625 120 ARG B N 1
ATOM 1445 C CA . ARG B 1 53 ? 13.01256 4.56659 30.86730 1.000 69.35114 120 ARG B CA 1
ATOM 1446 C C . ARG B 1 53 ? 12.43502 5.69127 31.71094 1.000 69.81171 120 ARG B C 1
ATOM 1447 O O . ARG B 1 53 ? 13.17235 6.42131 32.37728 1.000 69.03536 120 ARG B O 1
ATOM 1455 N N . LEU B 1 54 ? 11.11122 5.82291 31.68894 1.000 65.46154 121 LEU B N 1
ATOM 1456 C CA . LEU B 1 54 ? 10.44038 6.78011 32.55764 1.000 68.93737 121 LEU B CA 1
ATOM 1457 C C . LEU B 1 54 ? 10.37139 6.22730 33.97552 1.000 75.28587 121 LEU B C 1
ATOM 1458 O O . LEU B 1 54 ? 10.07001 5.04619 34.17985 1.000 73.05272 121 LEU B O 1
ATOM 1463 N N . ALA B 1 55 ? 10.66228 7.08239 34.95168 1.000 73.96427 122 ALA B N 1
ATOM 1464 C CA . ALA B 1 55 ? 10.60488 6.73580 36.36913 1.000 73.00762 122 ALA B CA 1
ATOM 1465 C C . ALA B 1 55 ? 9.36574 7.40207 36.96544 1.000 75.93286 122 ALA B C 1
ATOM 1466 O O . ALA B 1 55 ? 9.43878 8.47435 37.56632 1.000 78.24743 122 ALA B O 1
ATOM 1468 N N . THR B 1 56 ? 8.21472 6.75807 36.78685 1.000 77.47685 123 THR B N 1
ATOM 1469 C CA . THR B 1 56 ? 6.93457 7.27948 37.24590 1.000 80.63292 123 THR B CA 1
ATOM 1470 C C . THR B 1 56 ? 6.30373 6.32287 38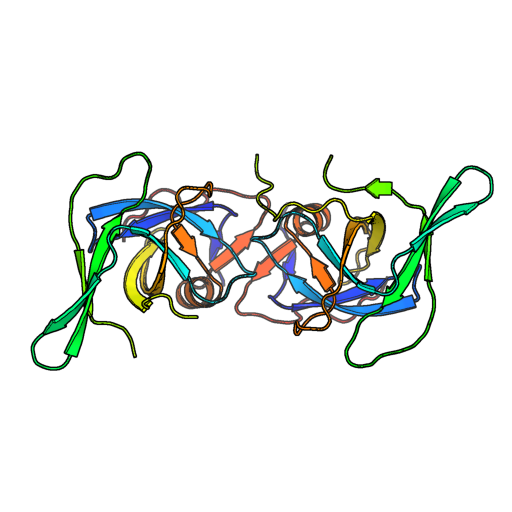.24915 1.000 93.22471 123 THR B C 1
ATOM 1471 O O . THR B 1 56 ? 6.73702 5.17994 38.41569 1.000 96.85979 123 THR B O 1
ATOM 1475 N N . LYS B 1 57 ? 5.26139 6.81472 38.92295 1.000 102.76105 124 LYS B N 1
ATOM 1476 C CA . LYS B 1 57 ? 4.49445 5.97291 39.83541 1.000 98.97072 124 LYS B CA 1
ATOM 1477 C C . LYS B 1 57 ? 3.83039 4.82814 39.08043 1.000 106.58645 124 LYS B C 1
ATOM 1478 O O . LYS B 1 57 ? 4.15102 3.65339 39.29494 1.000 106.92272 124 LYS B O 1
ATOM 1480 N N . GLU B 1 58 ? 2.90189 5.15547 38.17977 1.000 117.05523 125 GLU B N 1
ATOM 1481 C CA . GLU B 1 58 ? 2.31082 4.16714 37.27770 1.000 115.56743 125 GLU B CA 1
ATOM 1482 C C . GLU B 1 58 ? 3.40627 3.70957 36.31959 1.000 120.45060 125 GLU B C 1
ATOM 1483 O O . GLU B 1 58 ? 3.48517 4.12273 35.15996 1.000 119.19831 125 GLU B O 1
ATOM 1485 N N . ALA B 1 59 ? 4.27117 2.83647 36.82768 1.000 122.47909 126 ALA B N 1
ATOM 1486 C CA . ALA B 1 59 ? 5.48947 2.48024 36.11908 1.000 121.29721 126 ALA B CA 1
ATOM 1487 C C . ALA B 1 59 ? 5.18733 1.64586 34.88030 1.000 119.84902 126 ALA B C 1
ATOM 1488 O O . ALA B 1 59 ? 4.17842 0.93994 34.80339 1.000 125.69096 126 ALA B O 1
ATOM 1490 N N . ASP B 1 60 ? 6.07984 1.74671 33.89902 1.000 121.67566 127 ASP B N 1
ATOM 1491 C CA . ASP B 1 60 ? 6.02349 0.92929 32.69612 1.000 115.19979 127 ASP B CA 1
ATOM 1492 C C . ASP B 1 60 ? 7.44318 0.77894 32.17550 1.000 119.19567 127 ASP B C 1
ATOM 1493 O O . ASP B 1 60 ? 8.16734 1.77142 32.05426 1.000 122.88142 127 ASP B O 1
ATOM 1498 N N . GLY B 1 61 ? 7.83533 -0.45447 31.87227 1.000 103.24171 128 GLY B N 1
ATOM 1499 C CA . GLY B 1 61 ? 9.21178 -0.73697 31.51742 1.000 92.15616 128 GLY B CA 1
ATOM 1500 C C . GLY B 1 61 ? 9.57838 -0.42249 30.08298 1.000 91.39634 128 GLY B C 1
ATOM 1501 O O . GLY B 1 61 ? 10.53202 -0.99410 29.54707 1.000 93.81605 128 GLY B O 1
ATOM 1502 N N . SER B 1 62 ? 8.83837 0.48072 29.44758 1.000 88.53608 129 SER B N 1
ATOM 1503 C CA . SER B 1 62 ? 9.13300 0.83353 28.06706 1.000 76.08779 129 SER B CA 1
ATOM 1504 C C . SER B 1 62 ? 10.46498 1.56888 27.97976 1.000 72.40336 129 SER B C 1
ATOM 1505 O O . SER B 1 62 ? 10.81534 2.36539 28.85406 1.000 78.51574 129 SER B O 1
ATOM 1508 N N . VAL B 1 63 ? 11.21409 1.28194 26.92036 1.000 75.29563 130 VAL B N 1
ATOM 1509 C CA . VAL B 1 63 ? 12.54243 1.83999 26.69948 1.000 71.33791 130 VAL B CA 1
ATOM 1510 C C . VAL B 1 63 ? 12.44483 2.85053 25.56939 1.000 70.55197 130 VAL B C 1
ATOM 1511 O O . VAL B 1 63 ? 12.06565 2.49747 24.44646 1.000 69.73536 130 VAL B O 1
ATOM 1515 N N . PHE B 1 64 ? 12.79952 4.09866 25.85338 1.000 66.51080 131 PHE B N 1
ATOM 1516 C CA . PHE B 1 64 ? 12.78011 5.15976 24.86487 1.000 61.45877 131 PHE B CA 1
ATOM 1517 C C . PHE B 1 64 ? 14.20275 5.50661 24.45775 1.000 64.66762 131 PHE B C 1
ATOM 1518 O O . PHE B 1 64 ? 15.14295 5.38942 25.25026 1.000 71.95069 131 PHE B O 1
ATOM 1526 N N . GLU B 1 65 ? 14.34740 5.91778 23.20376 1.000 69.23054 132 GLU B N 1
ATOM 1527 C CA . GLU B 1 65 ? 15.60259 6.41813 22.67171 1.000 66.01867 132 GLU B CA 1
ATOM 1528 C C . GLU B 1 65 ? 15.33545 7.75694 22.00980 1.000 65.80671 132 GLU B C 1
ATOM 1529 O O . GLU B 1 65 ? 14.31186 7.93546 21.34141 1.000 63.48682 132 GLU B O 1
ATOM 1535 N N . HIS B 1 66 ? 16.25383 8.69766 22.20140 1.000 67.50510 133 HIS B N 1
ATOM 1536 C CA . HIS B 1 66 ? 16.02882 10.06173 21.75031 1.000 61.62374 133 HIS B CA 1
ATOM 1537 C C . HIS B 1 66 ? 17.36525 10.67651 21.36301 1.000 66.13038 133 HIS B C 1
ATOM 1538 O O . HIS B 1 66 ? 18.38835 10.40336 21.99870 1.000 61.91272 133 HIS B O 1
ATOM 1545 N N . LYS B 1 67 ? 17.35179 11.50229 20.31905 1.000 61.09545 134 LYS B N 1
ATOM 1546 C CA . LYS B 1 67 ? 18.54193 12.26612 19.96939 1.000 66.76358 134 LYS B CA 1
ATOM 1547 C C . LYS B 1 67 ? 18.97007 13.13709 21.14380 1.000 67.38283 134 LYS B C 1
ATOM 1548 O O . LYS B 1 67 ? 18.13480 13.68326 21.86996 1.000 61.35914 134 LYS B O 1
ATOM 1554 N N . LEU B 1 68 ? 20.28243 13.24473 21.34033 1.000 69.11632 135 LEU B N 1
ATOM 1555 C CA . LEU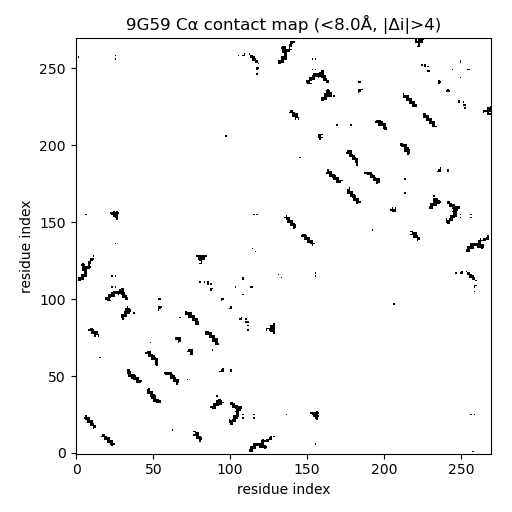 B 1 68 ? 20.85111 14.04774 22.41594 1.000 67.51203 135 LEU B CA 1
ATOM 1556 C C . LEU B 1 68 ? 21.10054 15.46074 21.91136 1.000 68.61876 135 LEU B C 1
ATOM 1557 O O . LEU B 1 68 ? 21.60344 15.64571 20.79919 1.000 71.04569 135 LEU B O 1
ATOM 1562 N N . ALA B 1 69 ? 20.74897 16.45439 22.72651 1.000 74.55411 136 ALA B N 1
ATOM 1563 C CA . ALA B 1 69 ? 21.05453 17.83916 22.38275 1.000 72.26390 136 ALA B CA 1
ATOM 1564 C C . ALA B 1 69 ? 22.41243 18.27191 22.93344 1.000 81.84307 136 ALA B C 1
ATOM 1565 O O . ALA B 1 69 ? 23.21892 18.85827 22.20458 1.000 85.61613 136 ALA B O 1
ATOM 1567 N N . ARG B 1 70 ? 22.68350 17.97831 24.20266 1.000 80.29075 137 ARG B N 1
ATOM 1568 C CA . ARG B 1 70 ? 23.93918 18.33899 24.86554 1.000 80.08565 137 ARG B CA 1
ATOM 1569 C C . ARG B 1 70 ? 23.97339 17.64928 26.22935 1.000 82.08170 137 ARG B C 1
ATOM 1570 O O . ARG B 1 70 ? 23.07632 16.87035 26.57366 1.000 77.74751 137 ARG B O 1
ATOM 1578 N N . ILE B 1 71 ? 25.00973 17.93940 27.01335 1.000 91.36738 138 ILE B N 1
ATOM 1579 C CA . ILE B 1 71 ? 25.17715 17.38091 28.35166 1.000 92.47149 138 ILE B CA 1
ATOM 1580 C C . ILE B 1 71 ? 25.43500 18.53063 29.31826 1.000 85.39516 138 ILE B C 1
ATOM 1581 O O . ILE B 1 71 ? 26.40901 19.27462 29.15700 1.000 90.53164 138 ILE B O 1
ATOM 1586 N N . GLY B 1 72 ? 24.56425 18.67595 30.31592 1.000 96.30264 139 GLY B N 1
ATOM 1587 C CA . GLY B 1 72 ? 24.70110 19.74279 31.28994 1.000 101.88041 139 GLY B CA 1
ATOM 1588 C C . GLY B 1 72 ? 24.24872 21.08988 30.74927 1.000 104.03640 139 GLY B C 1
ATOM 1589 O O . GLY B 1 72 ? 23.50547 21.18797 29.76685 1.000 99.44681 139 GLY B O 1
ATOM 1590 N N . LYS B 1 73 ? 24.71515 22.14720 31.41353 1.000 96.57885 140 LYS B N 1
ATOM 1591 C CA . LYS B 1 73 ? 24.37675 23.50576 31.01605 1.000 98.33610 140 LYS B CA 1
ATOM 1592 C C . LYS B 1 73 ? 25.12225 23.89761 29.73970 1.000 91.65902 140 LYS B C 1
ATOM 1593 O O . LYS B 1 73 ? 26.00229 23.18427 29.24938 1.000 103.31295 140 LYS B O 1
ATOM 1599 N N . ILE B 1 74 ? 24.76240 25.06344 29.20973 1.000 106.30984 141 ILE B N 1
ATOM 1600 C CA . ILE B 1 74 ? 25.37413 25.59436 27.99510 1.000 108.09381 141 ILE B CA 1
ATOM 1601 C C . ILE B 1 74 ? 26.71987 26.24320 28.30439 1.000 102.71800 141 ILE B C 1
ATOM 1602 O O . ILE B 1 74 ? 27.72252 25.96100 27.64571 1.000 104.50664 141 ILE B O 1
ATOM 1607 N N . ASP B 1 85 ? 22.36073 34.70930 33.72831 1.000 92.05692 152 ASP B N 1
ATOM 1608 C CA . ASP B 1 85 ? 22.54313 34.91786 35.16233 1.000 96.55504 152 ASP B CA 1
ATOM 1609 C C . ASP B 1 85 ? 21.32016 34.43838 35.93351 1.000 88.19691 152 ASP B C 1
ATOM 1610 O O . ASP B 1 85 ? 21.35551 34.30463 37.15715 1.000 89.83286 152 ASP B O 1
ATOM 1612 N N . GLU B 1 86 ? 20.23842 34.17519 35.20257 1.000 85.42903 153 GLU B N 1
ATOM 1613 C CA . GLU B 1 86 ? 18.98159 33.74218 35.79846 1.000 86.08220 153 GLU B CA 1
ATOM 1614 C C . GLU B 1 86 ? 18.93561 32.24659 36.08769 1.000 87.70856 153 GLU B C 1
ATOM 1615 O O . GLU B 1 86 ? 17.95152 31.77641 36.67093 1.000 85.19477 153 GLU B O 1
ATOM 1621 N N . ASP B 1 87 ? 19.95984 31.48990 35.70195 1.000 86.12174 154 ASP B N 1
ATOM 1622 C CA . ASP B 1 87 ? 19.99041 30.04938 35.93543 1.000 77.24289 154 ASP B CA 1
ATOM 1623 C C . ASP B 1 87 ? 20.68471 29.78688 37.26655 1.000 77.94565 154 ASP B C 1
ATOM 1624 O O . ASP B 1 87 ? 21.90470 29.94141 37.38212 1.000 82.30347 154 ASP B O 1
ATOM 1629 N N . GLU B 1 88 ? 19.90633 29.38403 38.27096 1.000 71.98898 155 GLU B N 1
ATOM 1630 C CA . GLU B 1 88 ? 20.44089 29.04430 39.58280 1.000 73.13288 155 GLU B CA 1
ATOM 1631 C C . GLU B 1 88 ? 20.21074 27.57678 39.92866 1.000 72.56235 155 GLU B C 1
ATOM 1632 O O . GLU B 1 88 ? 20.32236 27.19770 41.09913 1.000 72.95928 155 GLU B O 1
ATOM 1638 N N . ASP B 1 89 ? 19.88445 26.74429 38.94061 1.000 74.29744 156 ASP B N 1
ATOM 1639 C CA . ASP B 1 89 ? 19.67383 25.32855 39.20467 1.000 72.41211 156 ASP B CA 1
ATOM 1640 C C . ASP B 1 89 ? 20.96093 24.67540 39.69852 1.000 73.93062 156 ASP B C 1
ATOM 1641 O O . ASP B 1 89 ? 22.07298 25.13382 39.41896 1.000 76.51763 156 ASP B O 1
ATOM 1646 N N . ARG B 1 90 ? 20.79145 23.58043 40.43606 1.000 79.99838 157 ARG B N 1
ATOM 1647 C CA . ARG B 1 90 ? 21.92761 22.83272 40.95592 1.000 82.61794 157 ARG B CA 1
ATOM 1648 C C . ARG B 1 90 ? 22.82049 22.34678 39.82009 1.000 81.34492 157 ARG B C 1
ATOM 1649 O O . ARG B 1 90 ? 22.37405 22.15001 38.68535 1.000 81.41231 157 ARG B O 1
ATOM 1657 N N . LEU B 1 91 ? 24.10027 22.16410 40.13729 1.000 78.85437 158 LEU B N 1
ATOM 1658 C CA . LEU B 1 91 ? 25.04797 21.65525 39.15642 1.000 85.32417 158 LEU B CA 1
ATOM 1659 C C . LEU B 1 91 ? 24.63663 20.26220 38.70312 1.000 80.73533 158 LEU B C 1
ATOM 1660 O O . LEU B 1 91 ? 24.31425 19.39878 39.52426 1.000 84.47319 158 LEU B O 1
ATOM 1665 N N . SER B 1 92 ? 24.63633 20.05177 37.38867 1.000 82.83348 159 SER B N 1
ATOM 1666 C CA . SER B 1 92 ? 24.31476 18.74361 36.82677 1.000 78.21660 159 SER B CA 1
ATOM 1667 C C . SER B 1 92 ? 24.94775 18.64392 35.45135 1.000 80.15169 159 SER B C 1
ATOM 1668 O O . SER B 1 92 ? 24.72974 19.51751 34.60645 1.000 76.97155 159 SER B O 1
ATOM 1671 N N . GLU B 1 93 ? 25.73934 17.59704 35.23541 1.000 73.90579 160 GLU B N 1
ATOM 1672 C CA . GLU B 1 93 ? 26.21766 17.26895 33.90033 1.000 78.74400 160 GLU B CA 1
ATOM 1673 C C . GLU B 1 93 ? 25.45575 16.06184 33.36548 1.000 77.71054 160 GLU B C 1
ATOM 1674 O O . GLU B 1 93 ? 26.04418 15.00130 33.12130 1.000 83.12697 160 GLU B O 1
ATOM 1680 N N . ARG B 1 94 ? 24.13882 16.21211 33.19521 1.000 71.99038 161 ARG B N 1
ATOM 1681 C CA . ARG B 1 94 ? 23.28604 15.09968 32.80509 1.000 79.45202 161 ARG B CA 1
ATOM 1682 C C . ARG B 1 94 ? 22.70897 15.31740 31.40554 1.000 75.74374 161 ARG B C 1
ATOM 1683 O O . ARG B 1 94 ? 22.59161 16.46112 30.95498 1.000 75.16270 161 ARG B O 1
ATOM 1691 N N . PRO B 1 95 ? 22.33186 14.24659 30.69845 1.000 64.66211 162 PRO B N 1
ATOM 1692 C CA . PRO B 1 95 ? 21.85936 14.40333 29.31467 1.000 68.62201 162 PRO B CA 1
ATOM 1693 C C . PRO B 1 95 ? 20.64123 15.31014 29.21370 1.000 64.55525 162 PRO B C 1
ATOM 1694 O O . PRO B 1 95 ? 19.75460 15.29181 30.06950 1.000 68.04585 162 PRO B O 1
ATOM 1698 N N . VAL B 1 96 ? 20.61252 16.10488 28.14346 1.000 66.12841 163 VAL B N 1
ATOM 1699 C CA . VAL B 1 96 ? 19.52599 17.02886 27.83851 1.000 67.05567 163 VAL B CA 1
ATOM 1700 C C . VAL B 1 96 ? 18.99315 16.69252 26.45226 1.000 67.29891 163 VAL B C 1
ATOM 1701 O O . VAL B 1 96 ? 19.76522 16.33120 25.55702 1.000 70.63428 163 VAL B O 1
ATOM 1705 N N . ILE B 1 97 ? 17.67558 16.81184 26.26850 1.000 63.47399 164 ILE B N 1
ATOM 1706 C CA . ILE B 1 97 ? 17.04485 16.52174 24.98527 1.000 62.19613 164 ILE B CA 1
ATOM 1707 C C . ILE B 1 97 ? 16.12908 17.66956 24.57920 1.000 64.97503 164 ILE B C 1
ATOM 1708 O O . ILE B 1 97 ? 15.52109 18.33854 25.42123 1.000 71.04189 164 ILE B O 1
ATOM 1713 N N . ASP B 1 98 ? 16.03751 17.89808 23.26937 1.000 61.73879 165 ASP B N 1
ATOM 1714 C CA . ASP B 1 98 ? 15.02593 18.78977 22.70411 1.000 71.04245 165 ASP B CA 1
ATOM 1715 C C . ASP B 1 98 ? 13.74650 17.98196 22.54147 1.000 68.24485 165 ASP B C 1
ATOM 1716 O O . ASP B 1 98 ? 13.61118 17.18636 21.60963 1.000 66.40865 165 ASP B O 1
ATOM 1721 N N . LEU B 1 99 ? 12.80662 18.17976 23.45573 1.000 62.80245 166 LEU B N 1
ATOM 1722 C CA . LEU B 1 99 ? 11.61474 17.35680 23.54864 1.000 62.50491 166 LEU B CA 1
ATOM 1723 C C . LEU B 1 99 ? 10.40518 18.14782 23.08130 1.000 77.87850 166 LEU B C 1
ATOM 1724 O O . LEU B 1 99 ? 10.23077 19.31464 23.45326 1.000 72.32217 166 LEU B O 1
ATOM 1729 N N . GLN B 1 100 ? 9.58630 17.51278 22.24554 1.000 70.54977 167 GLN B N 1
ATOM 1730 C CA . GLN B 1 100 ? 8.32427 18.09899 21.81392 1.000 73.19861 167 GLN B CA 1
ATOM 1731 C C . GLN B 1 100 ? 7.31647 17.94181 22.94306 1.000 77.54803 167 GLN B C 1
ATOM 1732 O O . GLN B 1 100 ? 6.98976 16.81946 23.34422 1.000 77.87470 167 GLN B O 1
ATOM 1738 N N . VAL B 1 101 ? 6.84578 19.06579 23.47311 1.000 80.02805 168 VAL B N 1
ATOM 1739 C CA . VAL B 1 101 ? 5.88428 19.09847 24.56200 1.000 79.32352 168 VAL B CA 1
ATOM 1740 C C . VAL B 1 101 ? 4.61131 19.74525 24.04605 1.000 81.59689 168 VAL B C 1
ATOM 1741 O O . VAL B 1 101 ? 4.65406 20.75120 23.32494 1.000 82.77238 168 VAL B O 1
ATOM 1745 N N . CYS B 1 102 ? 3.47852 19.16698 24.41751 1.000 76.79438 169 CYS B N 1
ATOM 1746 C CA A CYS B 1 102 ? 2.16833 19.67921 24.04194 0.503 82.80774 169 CYS B CA 1
ATOM 1747 C CA B CYS B 1 102 ? 2.16428 19.67246 24.04191 0.497 85.02780 169 CYS B CA 1
ATOM 1748 C C . CYS B 1 102 ? 1.42446 20.04720 25.31708 1.000 90.00044 169 CYS B C 1
ATOM 1749 O O . CYS B 1 102 ? 1.13253 19.17844 26.14816 1.000 90.25320 169 CYS B O 1
ATOM 1754 N N . LEU B 1 103 ? 1.13822 21.33448 25.47147 1.000 90.15499 170 LEU B N 1
ATOM 1755 C CA . LEU B 1 103 ? 0.46145 21.88114 26.63695 1.000 90.09674 170 LEU B CA 1
ATOM 1756 C C . LEU B 1 103 ? -0.79822 22.59296 26.17239 1.000 84.00660 170 LEU B C 1
ATOM 1757 O O . LEU B 1 103 ? -0.74033 23.44584 25.27845 1.000 90.09626 170 LEU B O 1
ATOM 1762 N N . GLY B 1 104 ? -1.93063 22.23983 26.77293 1.000 85.76385 171 GLY B N 1
ATOM 1763 C CA . GLY B 1 104 ? -3.20288 22.73175 26.28840 1.000 86.21221 171 GLY B CA 1
ATOM 1764 C C . GLY B 1 104 ? -3.41846 22.34836 24.83957 1.000 96.17992 171 GLY B C 1
ATOM 1765 O O . GLY B 1 104 ? -3.60156 21.16906 24.52425 1.000 103.61188 171 GLY B O 1
ATOM 1766 N N . GLY B 1 105 ? -3.38104 23.33229 23.94613 1.000 95.40327 172 GLY B N 1
ATOM 1767 C CA . GLY B 1 105 ? -3.52287 23.06204 22.52974 1.000 88.51705 172 GLY B CA 1
ATOM 1768 C C . GLY B 1 105 ? -2.31354 23.50166 21.73148 1.000 87.18891 172 GLY B C 1
ATOM 1769 O O . GLY B 1 105 ? -2.39142 23.66204 20.51078 1.000 86.07443 172 GLY B O 1
ATOM 1770 N N . ALA B 1 106 ? -1.18600 23.70106 22.40896 1.000 89.86675 173 ALA B N 1
ATOM 1771 C CA . ALA B 1 106 ? 0.02441 24.20084 21.77663 1.000 83.58227 173 ALA B CA 1
ATOM 1772 C C . ALA B 1 106 ? 1.12211 23.15089 21.84662 1.000 82.89737 173 ALA B C 1
ATOM 1773 O O . ALA B 1 106 ? 1.21651 22.38602 22.80901 1.000 88.44166 173 ALA B O 1
ATOM 1775 N N . MET B 1 107 ? 1.95431 23.12778 20.81233 1.000 82.84857 174 MET B N 1
ATOM 1776 C CA . MET B 1 107 ? 3.05945 22.18921 20.70215 1.000 82.42777 174 MET B CA 1
ATOM 1777 C C . MET B 1 107 ? 4.33952 22.97157 20.45814 1.000 87.07610 174 MET B C 1
ATOM 1778 O O . MET B 1 107 ? 4.41900 23.75069 19.50315 1.000 88.63593 174 MET B O 1
ATOM 1783 N N . LYS B 1 108 ? 5.33665 22.77057 21.31628 1.000 82.14274 175 LYS B N 1
ATOM 1784 C CA . LYS B 1 108 ? 6.61514 23.44462 21.14106 1.000 83.52022 175 LYS B CA 1
ATOM 1785 C C . LYS B 1 108 ? 7.73661 22.53277 21.61026 1.000 75.70362 175 LYS B C 1
ATOM 1786 O O . LYS B 1 108 ? 7.53267 21.65948 22.45280 1.000 75.90222 175 LYS B O 1
ATOM 1792 N N . THR B 1 109 ? 8.92296 22.74182 21.05265 1.000 76.67474 176 THR B N 1
ATOM 1793 C CA . THR B 1 109 ? 10.10589 21.98141 21.42471 1.000 70.06144 176 THR B CA 1
ATOM 1794 C C . THR B 1 109 ? 10.88204 22.75337 22.47970 1.000 71.20516 176 THR B C 1
ATOM 1795 O O . THR B 1 109 ? 11.17345 23.93887 22.29373 1.000 79.71446 176 THR B O 1
ATOM 1799 N N . ILE B 1 110 ? 11.20934 22.08610 23.58883 1.000 69.20569 177 ILE B N 1
ATOM 1800 C CA . ILE B 1 110 ? 11.92280 22.72884 24.68396 1.000 66.47237 177 ILE B CA 1
ATOM 1801 C C . ILE B 1 110 ? 13.02788 21.81196 25.18866 1.000 71.32472 177 ILE B C 1
ATOM 1802 O O . ILE B 1 110 ? 13.00775 20.59723 24.98494 1.000 71.97885 177 ILE B O 1
ATOM 1807 N N . GLU B 1 111 ? 13.99849 22.41603 25.86718 1.000 68.60104 178 GLU B N 1
ATOM 1808 C CA . GLU B 1 111 ? 15.11691 21.67068 26.42428 1.000 63.13325 178 GLU B CA 1
ATOM 1809 C C . GLU B 1 111 ? 14.72346 21.06281 27.76189 1.000 67.90643 178 GLU B C 1
ATOM 1810 O O . GLU B 1 111 ? 14.24724 21.76692 28.65726 1.000 64.98542 178 GLU B O 1
ATOM 1816 N N . VAL B 1 112 ? 14.92683 19.75317 27.89763 1.000 68.26290 179 VAL B N 1
ATOM 1817 C CA . VAL B 1 112 ? 14.48725 19.00117 29.06517 1.000 62.29716 179 VAL B CA 1
ATOM 1818 C C . VAL B 1 112 ? 15.64602 18.14108 29.55049 1.000 66.93311 179 VAL B C 1
ATOM 1819 O O . VAL B 1 112 ? 16.30551 17.47086 28.74757 1.000 70.79972 179 VAL B O 1
ATOM 1823 N N . ASN B 1 113 ? 15.89433 18.16298 30.85857 1.000 59.50754 180 ASN B N 1
ATOM 1824 C CA . ASN B 1 113 ? 16.92115 17.34024 31.47729 1.000 57.62462 180 ASN B CA 1
ATOM 1825 C C . ASN B 1 113 ? 16.33633 15.99357 31.87809 1.000 68.01067 180 ASN B C 1
ATOM 1826 O O . ASN B 1 113 ? 15.22991 15.92039 32.41780 1.000 67.52533 180 ASN B O 1
ATOM 1831 N N . LEU B 1 114 ? 17.09027 14.92814 31.63238 1.000 60.21479 181 LEU B N 1
ATOM 1832 C CA . LEU B 1 114 ? 16.68627 13.59240 32.05763 1.000 65.32882 181 LEU B CA 1
ATOM 1833 C C . LEU B 1 114 ? 17.19528 13.37778 33.47669 1.000 61.24975 181 LEU B C 1
ATOM 1834 O O . LEU B 1 114 ? 18.40847 13.36030 33.70772 1.000 57.54718 181 LEU B O 1
ATOM 1839 N N . THR B 1 115 ? 16.27758 13.22928 34.43352 1.000 64.56625 182 THR B N 1
ATOM 1840 C CA . THR B 1 115 ? 16.69782 13.01775 35.81230 1.000 54.53029 182 THR B CA 1
ATOM 1841 C C . THR B 1 115 ? 15.59257 12.28872 36.56015 1.000 60.38366 182 THR B C 1
ATOM 1842 O O . THR B 1 115 ? 14.42136 12.36860 36.18867 1.000 67.67274 182 THR B O 1
ATOM 1846 N N . ASP B 1 116 ? 15.97550 11.56663 37.61056 1.000 61.61538 183 ASP B N 1
ATOM 1847 C CA . ASP B 1 116 ? 15.02616 10.72435 38.32818 1.000 63.76643 183 ASP B CA 1
ATOM 1848 C C . ASP B 1 116 ? 14.16549 11.57857 39.24873 1.000 60.12583 183 ASP B C 1
ATOM 1849 O O . ASP B 1 116 ? 14.67271 12.20443 40.18484 1.000 65.88616 183 ASP B O 1
ATOM 1854 N N . ARG B 1 117 ? 12.86049 11.60224 38.98391 1.000 70.53970 184 ARG B N 1
ATOM 1855 C CA . ARG B 1 117 ? 11.91043 12.35805 39.78977 1.000 63.84832 184 ARG B CA 1
ATOM 1856 C C . ARG B 1 117 ? 10.87980 11.44646 40.44488 1.000 70.90965 184 ARG B C 1
ATOM 1857 O O . ARG B 1 117 ? 9.77605 11.88307 40.77329 1.000 76.57471 184 ARG B O 1
ATOM 1865 N N . SER B 1 118 ? 11.23228 10.17571 40.64906 1.000 66.97407 185 SER B N 1
ATOM 1866 C CA . SER B 1 118 ? 10.28498 9.22038 41.21012 1.000 77.16458 185 SER B CA 1
ATOM 1867 C C . SER B 1 118 ? 9.94403 9.51977 42.66716 1.000 81.31781 185 SER B C 1
ATOM 1868 O O . SER B 1 118 ? 8.92703 9.02562 43.16707 1.000 84.94268 185 SER B O 1
ATOM 1871 N N . ALA B 1 119 ? 10.75981 10.31804 43.35640 1.000 76.76661 186 ALA B N 1
ATOM 1872 C CA . ALA B 1 119 ? 10.44751 10.73626 44.71636 1.000 81.03805 186 ALA B CA 1
ATOM 1873 C C . ALA B 1 119 ? 9.45149 11.88755 44.77480 1.000 85.35303 186 ALA B C 1
ATOM 1874 O O . ALA B 1 119 ? 8.86544 12.12436 45.83708 1.000 91.76892 186 ALA B O 1
ATOM 1876 N N . PHE B 1 120 ? 9.24570 12.60475 43.67312 1.000 77.68949 187 PHE B N 1
ATOM 1877 C CA . PHE B 1 120 ? 8.37047 13.76733 43.66527 1.000 77.95568 187 PHE B CA 1
ATOM 1878 C C . PHE B 1 120 ? 6.97870 13.39339 43.16277 1.000 78.34814 187 PHE B C 1
ATOM 1879 O O . PHE B 1 120 ? 6.76660 12.33536 42.56800 1.000 78.73741 187 PHE B O 1
ATOM 1887 N N . ASN B 1 121 ? 6.02139 14.28766 43.40886 1.000 72.40852 188 ASN B N 1
ATOM 1888 C CA . ASN B 1 121 ? 4.63540 14.00276 43.06437 1.000 74.29523 188 ASN B CA 1
ATOM 1889 C C . ASN B 1 121 ? 4.35179 14.14678 41.57569 1.000 74.11173 188 ASN B C 1
ATOM 1890 O O . ASN B 1 121 ? 3.42576 13.50330 41.07062 1.000 74.82252 188 ASN B O 1
ATOM 1895 N N . TYR B 1 122 ? 5.12344 14.95906 40.86100 1.000 67.86044 189 TYR B N 1
ATOM 1896 C CA . TYR B 1 122 ? 4.88376 15.19703 39.44496 1.000 70.77666 189 TYR B CA 1
ATOM 1897 C C . TYR B 1 122 ? 6.10363 14.77804 38.63675 1.000 74.62053 189 TYR B C 1
ATOM 1898 O O . TYR B 1 122 ? 7.22194 15.24654 38.92090 1.000 63.22366 189 TYR B O 1
ATOM 1907 N N . PRO B 1 123 ? 5.94632 13.89937 37.63913 1.000 64.26203 190 PRO B N 1
ATOM 1908 C CA . PRO B 1 123 ? 7.12067 13.39637 36.90998 1.000 60.31386 190 PRO B CA 1
ATOM 1909 C C . PRO B 1 123 ? 7.70815 14.39742 35.93453 1.000 67.02543 190 PRO B C 1
ATOM 1910 O O . PRO B 1 123 ? 8.86660 14.23459 35.53246 1.000 76.89338 190 PRO B O 1
ATOM 1914 N N . PHE B 1 124 ? 6.95727 15.41682 35.53430 1.000 59.22080 191 PHE B N 1
ATOM 1915 C CA . PHE B 1 124 ? 7.45462 16.45513 34.64487 1.000 67.84820 191 PHE B CA 1
ATOM 1916 C C . PHE B 1 124 ? 7.46095 17.79257 35.37167 1.000 72.74458 191 PHE B C 1
ATOM 1917 O O . PHE B 1 124 ? 6.54511 18.09817 36.14153 1.000 71.37050 191 PHE B O 1
ATOM 1925 N N . LEU B 1 125 ? 8.49548 18.58927 35.12325 1.000 66.45970 192 LEU B N 1
ATOM 1926 C CA . LEU B 1 125 ? 8.61087 19.91221 35.72312 1.000 64.21336 192 LEU B CA 1
ATOM 1927 C C . LEU B 1 125 ? 8.98241 20.90061 34.63340 1.000 63.16092 192 LEU B C 1
ATOM 1928 O O . LEU B 1 125 ? 10.05921 20.78801 34.04230 1.000 65.37719 192 LEU B O 1
ATOM 1933 N N . MET B 1 126 ? 8.10078 21.86235 34.36633 1.000 61.84887 193 MET B N 1
ATOM 1934 C CA . MET B 1 126 ? 8.35411 22.89342 33.36762 1.000 63.35522 193 MET B CA 1
ATOM 1935 C C . MET B 1 126 ? 8.91993 24.12184 34.06915 1.000 67.84193 193 MET B C 1
ATOM 1936 O O . MET B 1 126 ? 8.22237 24.77678 34.85135 1.000 64.02643 193 MET B O 1
ATOM 1941 N N . GLY B 1 127 ? 10.18389 24.42543 33.78758 1.000 66.19320 194 GLY B N 1
ATOM 1942 C CA . GLY B 1 127 ? 10.84596 25.58160 34.34665 1.000 66.62530 194 GLY B CA 1
ATOM 1943 C C . GLY B 1 127 ? 10.53636 26.85193 33.57527 1.000 68.52655 194 GLY B C 1
ATOM 1944 O O . GLY B 1 127 ? 9.71390 26.88612 32.65870 1.000 67.36838 194 GLY B O 1
ATOM 1945 N N . THR B 1 128 ? 11.24294 27.91886 33.95629 1.000 69.22463 195 THR B N 1
ATOM 1946 C CA . THR B 1 128 ? 10.91691 29.25012 33.45523 1.000 73.65174 195 THR B CA 1
ATOM 1947 C C . THR B 1 128 ? 11.11705 29.34898 31.94682 1.000 75.55662 195 THR B C 1
ATOM 1948 O O . THR B 1 128 ? 10.35031 30.03050 31.25596 1.000 78.94870 195 THR B O 1
ATOM 1952 N N . LYS B 1 129 ? 12.13713 28.67503 31.41189 1.000 70.00638 196 LYS B N 1
ATOM 1953 C CA . LYS B 1 129 ? 12.39868 28.77326 29.97635 1.000 73.09342 196 LYS B CA 1
ATOM 1954 C C . LYS B 1 129 ? 11.24710 28.19354 29.16242 1.000 69.72937 196 LYS B C 1
ATOM 1955 O O . LYS B 1 129 ? 10.80945 28.79299 28.17127 1.000 80.03659 196 LYS B O 1
ATOM 1961 N N . GLY B 1 130 ? 10.72579 27.03902 29.58065 1.000 77.18131 197 GLY B N 1
ATOM 1962 C CA . GLY B 1 130 ? 9.58754 26.45901 28.88677 1.000 71.36990 197 GLY B CA 1
ATOM 1963 C C . GLY B 1 130 ? 8.32744 27.29099 29.02791 1.000 74.74741 197 GLY B C 1
ATOM 1964 O O . GLY B 1 130 ? 7.55270 27.42178 28.07711 1.000 78.37679 197 GLY B O 1
ATOM 1965 N N . LEU B 1 131 ? 8.10309 27.86413 30.21508 1.000 76.31603 198 LEU B N 1
ATOM 1966 C CA . LEU B 1 131 ? 6.93984 28.72525 30.41318 1.000 75.16672 198 LEU B CA 1
ATOM 1967 C C . LEU B 1 131 ? 7.01192 29.96099 29.52558 1.000 81.08460 198 LEU B C 1
ATOM 1968 O O . LEU B 1 131 ? 5.99678 30.39309 28.96529 1.000 80.50090 198 LEU B O 1
ATOM 1973 N N . ARG B 1 132 ? 8.20411 30.54807 29.39140 1.000 79.66856 199 ARG B N 1
ATOM 1974 C CA . ARG B 1 132 ? 8.37541 31.67439 28.48006 1.000 79.43398 199 ARG B CA 1
ATOM 1975 C C . ARG B 1 132 ? 8.16060 31.24580 27.03582 1.000 82.17110 199 ARG B C 1
ATOM 1976 O O . ARG B 1 132 ? 7.57044 31.98957 26.24431 1.000 83.94517 199 ARG B O 1
ATOM 1984 N N . LYS B 1 133 ? 8.63289 30.04853 26.67414 1.000 87.32334 200 LYS B N 1
ATOM 1985 C CA . LYS B 1 133 ? 8.43085 29.55725 25.31390 1.000 84.00937 200 LYS B CA 1
ATOM 1986 C C . LYS B 1 133 ? 6.94788 29.38733 25.00496 1.000 83.69027 200 LYS B C 1
ATOM 1987 O O . LYS B 1 133 ? 6.48897 29.74223 23.91328 1.000 85.49319 200 LYS B O 1
ATOM 1993 N N . PHE B 1 134 ? 6.18230 28.84819 25.95594 1.000 86.62431 201 PHE B N 1
ATOM 1994 C CA . PHE B 1 134 ? 4.73760 28.72330 25.80409 1.000 77.90153 201 PHE B CA 1
ATOM 1995 C C . PHE B 1 134 ? 3.98946 30.00506 26.14684 1.000 84.77556 201 PHE B C 1
ATOM 1996 O O . PHE B 1 134 ? 2.76751 30.05250 25.96315 1.000 88.84340 201 PHE B O 1
ATOM 2004 N N . HIS B 1 135 ? 4.68294 31.03202 26.64174 1.000 90.27699 202 HIS B N 1
ATOM 2005 C CA . HIS B 1 135 ? 4.05984 32.29191 27.04976 1.000 93.47341 202 HIS B CA 1
ATOM 2006 C C . HIS B 1 135 ? 2.96967 32.03777 28.09396 1.000 90.77815 202 HIS B C 1
ATOM 2007 O O . HIS B 1 135 ? 1.80034 32.39066 27.92154 1.000 88.63948 202 HIS B O 1
ATOM 2014 N N . VAL B 1 136 ? 3.38399 31.40884 29.19111 1.000 83.22132 203 VAL B N 1
ATOM 2015 C CA . VAL B 1 136 ? 2.48469 30.95887 30.24453 1.000 78.99941 203 VAL B CA 1
ATOM 2016 C C . VAL B 1 136 ? 2.80732 31.71404 31.52510 1.000 80.40323 203 VAL B C 1
ATOM 2017 O O . VAL B 1 136 ? 3.97917 31.92707 31.85128 1.000 83.62997 203 VAL B O 1
ATOM 2021 N N . ALA B 1 137 ? 1.76620 32.13305 32.23795 1.000 80.55726 204 ALA B N 1
ATOM 2022 C CA . ALA B 1 137 ? 1.88709 32.68239 33.58046 1.000 82.42283 204 ALA B CA 1
ATOM 2023 C C . ALA B 1 137 ? 1.17365 31.74496 34.54206 1.000 77.64703 204 ALA B C 1
ATOM 2024 O O . ALA B 1 137 ? 0.06602 31.28180 34.24964 1.000 85.19058 204 ALA B O 1
ATOM 2026 N N . VAL B 1 138 ? 1.79253 31.48720 35.68887 1.000 70.80994 205 VAL B N 1
ATOM 2027 C CA . VAL B 1 138 ? 1.33416 30.45967 36.61575 1.000 74.13643 205 VAL B CA 1
ATOM 2028 C C . VAL B 1 138 ? 0.54059 31.11612 37.73562 1.000 88.85958 205 VAL B C 1
ATOM 2029 O O . VAL B 1 138 ? 1.06576 31.96433 38.46751 1.000 88.48465 205 VAL B O 1
ATOM 2033 N N . ASP B 1 139 ? -0.72317 30.71398 37.87956 1.000 79.30544 206 ASP B N 1
ATOM 2034 C CA . ASP B 1 139 ? -1.53326 31.13458 39.01187 1.000 82.71420 206 ASP B CA 1
ATOM 2035 C C . ASP B 1 139 ? -1.54605 30.00633 40.03527 1.000 88.52490 206 ASP B C 1
ATOM 2036 O O . ASP B 1 139 ? -2.28182 29.02290 39.85429 1.000 85.46388 206 ASP B O 1
ATOM 2041 N N . PRO B 1 140 ? -0.77062 30.09630 41.12113 1.000 86.10090 207 PRO B N 1
ATOM 2042 C CA . PRO B 1 140 ? -0.68284 28.96999 42.06776 1.000 83.22614 207 PRO B CA 1
ATOM 2043 C C . PRO B 1 140 ? -1.99205 28.64153 42.76571 1.000 85.60808 207 PRO B C 1
ATOM 2044 O O . PRO B 1 140 ? -2.07048 27.59601 43.42348 1.000 85.70430 207 PRO B O 1
ATOM 2048 N N . SER B 1 141 ? -3.01277 29.49231 42.65610 1.000 85.36183 208 SER B N 1
ATOM 2049 C CA . SER B 1 141 ? -4.29877 29.19720 43.27322 1.000 91.22652 208 SER B CA 1
ATOM 2050 C C . SER B 1 141 ? -5.13289 28.23692 42.43941 1.000 94.64246 208 SER B C 1
ATOM 2051 O O . SER B 1 141 ? -6.03480 27.58472 42.97812 1.000 99.11084 208 SER B O 1
ATOM 2054 N N . GLU B 1 142 ? -4.84715 28.13083 41.14879 1.000 88.77715 209 GLU B N 1
ATOM 2055 C CA . GLU B 1 142 ? -5.59597 27.27757 40.24295 1.000 89.13054 209 GLU B CA 1
ATOM 2056 C C . GLU B 1 142 ? -4.79573 26.02252 39.91101 1.000 92.37997 209 GLU B C 1
ATOM 2057 O O . GLU B 1 142 ? -3.58882 25.93800 40.14907 1.000 83.28856 209 GLU B O 1
ATOM 2063 N N . ARG B 1 143 ? -5.49279 25.03430 39.35544 1.000 87.75238 210 ARG B N 1
ATOM 2064 C CA . ARG B 1 143 ? -4.86112 23.77872 38.97759 1.000 84.70328 210 ARG B CA 1
ATOM 2065 C C . ARG B 1 143 ? -5.54471 23.22437 37.73827 1.000 88.44434 210 ARG B C 1
ATOM 2066 O O . ARG B 1 143 ? -6.77712 23.19389 37.66658 1.000 95.55309 210 ARG B O 1
ATOM 2074 N N . PHE B 1 144 ? -4.73580 22.79834 36.76718 1.000 89.97464 211 PHE B N 1
ATOM 2075 C CA . PHE B 1 144 ? -5.22328 22.16072 35.54348 1.000 87.48509 211 PHE B CA 1
ATOM 2076 C C . PHE B 1 144 ? -6.21264 23.05878 34.80081 1.000 94.31558 211 PHE B C 1
ATOM 2077 O O . PHE B 1 144 ? -7.27282 22.61972 34.34692 1.000 88.09220 211 PHE B O 1
ATOM 2085 N N . VAL B 1 145 ? -5.84921 24.33830 34.68381 1.000 97.39048 212 VAL B N 1
ATOM 2086 C CA . VAL B 1 145 ? -6.64943 25.28626 33.90999 1.000 89.39716 212 VAL B CA 1
ATOM 2087 C C . VAL B 1 145 ? -6.67750 24.87001 32.44589 1.000 94.42517 212 VAL B C 1
ATOM 2088 O O . VAL B 1 145 ? -7.74474 24.72672 31.83789 1.000 99.75868 212 VAL B O 1
ATOM 2092 N N . ALA B 1 146 ? -5.49809 24.68243 31.85771 1.000 113.55506 213 ALA B N 1
ATOM 2093 C CA . ALA B 1 146 ? -5.40273 24.10666 30.52419 1.000 110.98355 213 ALA B CA 1
ATOM 2094 C C . ALA B 1 146 ? -5.80203 22.64011 30.58967 1.000 114.47322 213 ALA B C 1
ATOM 2095 O O . ALA B 1 146 ? -5.19705 21.85782 31.33045 1.000 122.99322 213 ALA B O 1
ATOM 2097 N N . ASP B 1 147 ? -6.81615 22.26439 29.81635 1.000 98.95375 214 ASP B N 1
ATOM 2098 C CA . ASP B 1 147 ? -7.36778 20.91845 29.90082 1.000 113.58676 214 ASP B CA 1
ATOM 2099 C C . ASP B 1 147 ? -6.43512 19.88815 29.27367 1.000 111.57059 214 ASP B C 1
ATOM 2100 O O . ASP B 1 147 ? -5.22865 20.12434 29.14965 1.000 107.39529 214 ASP B O 1
ATOM 2105 N N . LYS B 1 148 ? -6.98643 18.74326 28.88332 1.000 114.68824 215 LYS B N 1
ATOM 2106 C CA . LYS B 1 148 ? -6.16833 17.67500 28.33043 1.000 111.87697 215 LYS B CA 1
ATOM 2107 C C . LYS B 1 148 ? -5.45178 18.15882 27.07143 1.000 105.62273 215 LYS B C 1
ATOM 2108 O O . LYS B 1 148 ? -6.00968 18.95157 26.30341 1.000 106.72911 215 LYS B O 1
ATOM 2114 N N . PRO B 1 149 ? -4.21227 17.72850 26.84422 1.000 100.77211 216 PRO B N 1
ATOM 2115 C CA . PRO B 1 149 ? -3.48572 18.15701 25.64009 1.000 101.43675 216 PRO B CA 1
ATOM 2116 C C . PRO B 1 149 ? -4.14381 17.61612 24.38025 1.000 110.73941 216 PRO B C 1
ATOM 2117 O O . PRO B 1 149 ? -4.25954 16.40305 24.18626 1.000 111.78465 216 PRO B O 1
ATOM 2121 N N . THR B 1 150 ? -4.58057 18.53238 23.52112 1.000 112.46154 217 THR B N 1
ATOM 2122 C CA . THR B 1 150 ? -5.23956 18.20346 22.25952 1.000 119.11543 217 THR B CA 1
ATOM 2123 C C . THR B 1 150 ? -4.46053 18.89148 21.14154 1.000 117.60231 217 THR B C 1
ATOM 2124 O O . THR B 1 150 ? -4.79420 20.00251 20.72451 1.000 122.50575 217 THR B O 1
ATOM 2128 N N . CYS B 1 151 ? -3.41987 18.22243 20.65886 1.000 110.88161 218 CYS B N 1
ATOM 2129 C CA A CYS B 1 151 ? -2.54314 18.75368 19.62537 0.322 106.82711 218 CYS B CA 1
ATOM 2130 C CA B CYS B 1 151 ? -2.59008 18.79053 19.59972 0.678 108.68920 218 CYS B CA 1
ATOM 2131 C C . CYS B 1 151 ? -2.57898 17.89368 18.36578 1.000 113.64378 218 CYS B C 1
ATOM 2132 O O . CYS B 1 151 ? -3.58925 17.26570 18.04571 1.000 114.42038 218 CYS B O 1
#

Solvent-accessible surface area: 13330 Å² total; per-residue (Å²): 192,29,68,65,34,0,1,4,0,63,0,16,1,67,68,6,131,46,57,3,61,0,13,0,17,0,13,26,113,48,2,4,0,0,1,87,81,67,90,110,34,144,91,139,76,103,110,56,0,62,1,77,2,6,26,112,117,30,77,54,46,69,30,64,21,44,49,24,155,154,106,117,20,46,0,70,0,57,0,0,3,7,60,46,87,89,60,12,67,0,15,1,28,78,23,82,102,103,83,28,24,0,22,0,0,0,92,2,0,89,114,14,67,1,0,0,4,0,57,87,131,58,65,17,99,110,19,109,68,143,145,25,66,72,33,0,13,19,0,60,0,17,1,65,83,7,114,65,64,20,64,0,42,0,14,0,11,18,51,26,2,19,0,0,1,82,81,43,91,85,42,138,101,142,61,84,115,46,0,65,0,76,9,5,27,110,96,74,83,58,39,72,23,69,18,105,28,47,59,76,3,88,171,132,38,48,53,45,187,168,34,128,107,3,0,0,68,0,64,0,0,1,9,61,39,86,76,66,12,41,0,24,0,31,80,23,74,99,124,140,34,21,0,20,0,0,0,82,1,0,77,113,11,68,2,0,0,4,1,54,86,152,56,72,8,109,98,22,106,101

Secondary structure (DSSP, 8-state):
--EEE-SEEEEEETTTTEEEEEEE-SS-SSEEEEEEEEEEEEETTEEEEEEEE-STT--S--EEEEBP---S-EEEEEEEETTEEEEEEEEEE--TTSS-SEEE-HHHHHHHTEEE-TT----S-S---/-PPEEE-SEEEEEETTTTEEEEEEE-SS-SSEEEEEEEEEEEEETTEEEEEEEE--SS-----EEEE--EES------PPP---EEEEEEEEETTEEEEEEEEEE--TTSS-SEEE-HHHHHHHTEEE-TT----S-S---

B-factor: mean 77.96, std 14.5, range [49.47, 133.85]

InterPro domains:
  IPR008503 Retropepsin-like aspartic endopeptidase RimB [PF05618] (88-231)
  IPR021109 Aspartic peptidase domain superfamily [G3DSA:2.40.70.10] (85-221)
  IPR021109 Aspartic peptidase domain superfamily [SSF50630] (87-228)

Nearest PDB structures (foldseek):
  2pma-assembly1_A  TM=9.032E-01  e=2.782E-13  Legionella pneumophila subsp. pneumophila str. Philadelphia 1
  2pma-assembly2_B  TM=8.989E-01  e=7.866E-13  Legionella pneumophila subsp. pneumophila str. Philadelphia 1
  7k7h-assembly1_B  TM=3.368E-01  e=8.229E-01  Salmonella enterica subsp. enterica serovar Typhi str. CT18
  2h63-assembly1_C  TM=3.954E-01  e=9.132E+00  Homo sapiens
  7k9m-assembly1_B  TM=2.443E-01  e=9.645E+00  Mycobacterium tuberculosis H37Rv